Protein 1EJF (pdb70)

Solvent-accessible surface area: 12189 Å² total; per-residue (Å²): 154,97,52,2,62,3,56,11,25,4,60,119,47,71,0,34,0,36,2,54,5,115,80,8,81,108,36,84,23,68,32,70,86,12,62,1,28,0,31,6,30,6,20,118,112,71,88,115,24,62,2,85,8,85,0,12,18,6,3,51,38,151,61,16,131,74,102,96,74,89,181,16,0,44,0,16,0,86,4,17,60,78,30,12,64,9,95,34,3,12,6,72,178,51,203,57,147,32,32,67,46,3,159,137,61,86,122,120,48,133,144,92,47,1,62,3,63,12,25,5,61,121,52,73,0,36,0,34,2,54,5,115,79,8,78,104,38,84,23,66,28,73,82,16,68,1,29,0,32,7,28,7,25,122,127,74,96,132,24,57,3,86,10,82,0,12,18,10,4,38,28,151,62,15,144,78,106,96,50,86,179,9,0,39,0,28,0,86,3,12,52,78,31,9,70,9,93,37,2,18,10,57,183,66,175,63,150,32,32,67,46,6,164,135,54,85,122,114,51,133

Organism: Homo sapiens (NCBI:txid9606)

Radius of gyration: 20.86 Å; Cα contacts (8 Å, |Δi|>4): 510; chains: 2; bounding box: 35×37×74 Å

CATH classification: 2.60.40.790

B-factor: mean 31.22, std 12.39, range [9.83, 92.88]

Foldseek 3Di:
DEAAFWAWAADQFKIKIKGFAAQWAPWDWQDDQFKIWTWTFGDPVRRTHIDIAGFLATFDRVPKDWDDDNGIIMIITGGPDGRDDPPDGHNDPDDDVRYYHPPVPYDPND/DEAAFWAWAADQFKIKIKGWAAQWAPWDWADDQFKIWTWTAGDPVRRTHIDIAGFLATFDRVPKDWDDDNGIIMIITGGPDGRDDPPDGGNDDDDDPRYYHPPVPYDDND

Nearest PDB structures (foldseek):
  7krj-assembly1_C  TM=9.912E-01  e=8.986E-20  Homo sapiens
  7l7i-assembly1_E  TM=9.873E-01  e=5.691E-18  Homo sapiens
  2cg9-assembly1_Y  TM=9.353E-01  e=4.376E-08  Saccharomyces cerevisiae
  2kmw-assembly1_A  TM=8.328E-01  e=1.628E-06  Arabidopsis thaliana
  4rzk-assembly1_B  TM=7.984E-01  e=2.547E-04  Saccharolobus solfataricus P2

GO terms:
  GO:0006457 protein folding (P, IDA)
  GO:0005515 protein binding (F, IPI)
  GO:0007165 signal transduction (P, TAS)
  GO:0050220 prostaglandin-E synthase activity (F, EXP)
  GO:0005654 nucleoplasm (C, TAS)
  GO:0005829 cytosol (C, TAS)
  GO:0046457 prostanoid biosynthetic process (P, TAS)
  GO:1905323 telomerase holoenzyme complex assembly (P, IDA)
  GO:0032212 positive regulation of telomere maintenance via telomerase (P, IDA)
  GO:0007004 telomere mainte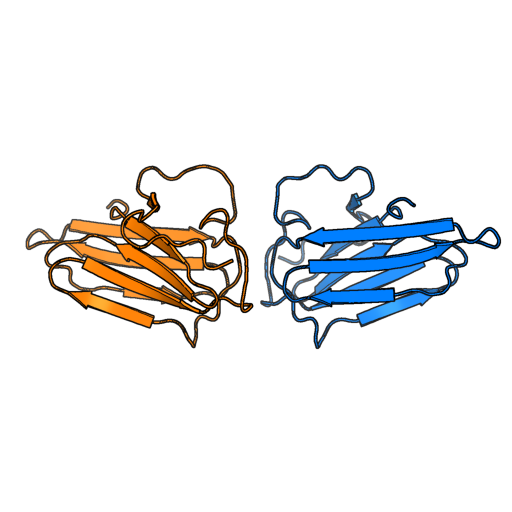nance via telomerase (P, IDA)
  GO:0051879 Hsp90 protein binding (F, IPI)
  GO:0070182 DNA polymerase binding (F, IPI)
  GO:0032991 protein-containing complex (C, IMP)
  GO:0050821 protein stabilization (P, IMP)
  GO:0051131 chaperone-mediated protein complex assembly (P, IMP)
  GO:0001516 prostaglandin biosynthetic process (P, IDA)
  GO:0003720 telomerase activity (F, IDA)
  GO:0005697 telomerase holoenzyme complex (C, IDA)
  GO:0101031 protein folding chaperone complex (C, IDA)
  GO:0050220 prostaglandin-E synthase activity (F, IDA)

Structure (mmCIF, N/CA/C/O backbone):
data_1EJF
#
_entry.id   1EJF
#
_cell.length_a   61.802
_cell.length_b   61.802
_cell.length_c   162.888
_cell.angle_alpha   90.00
_cell.angle_beta   90.00
_cell.angle_gamma   90.00
#
_symmetry.space_group_name_H-M   'P 43 21 2'
#
loop_
_entity.id
_entity.type
_entity.pdbx_description
1 polymer 'Prostaglandin E synthase 3'
2 non-polymer 'SULFATE ION'
3 water water
#
loop_
_atom_site.group_PDB
_atom_site.id
_atom_site.type_symbol
_atom_site.label_atom_id
_atom_site.label_alt_id
_atom_site.label_comp_id
_atom_site.label_asym_id
_atom_site.label_entity_id
_atom_site.label_seq_id
_atom_site.pdbx_PDB_ins_code
_atom_site.Cartn_x
_atom_site.Cartn_y
_atom_site.Cartn_z
_atom_site.occupancy
_atom_site.B_iso_or_equiv
_atom_site.auth_seq_id
_atom_site.auth_comp_id
_atom_site.auth_asym_id
_atom_site.auth_atom_id
_atom_site.pdbx_PDB_model_num
ATOM 1 N N . MET A 1 1 ? 1.306 31.826 11.088 1.00 30.49 1 MET A N 1
ATOM 2 C CA . MET A 1 1 ? 2.543 31.353 11.768 1.00 27.40 1 MET A CA 1
ATOM 3 C C . MET A 1 1 ? 2.218 30.420 12.926 1.00 24.92 1 MET A C 1
ATOM 4 O O . MET A 1 1 ? 1.068 30.326 13.358 1.00 20.72 1 MET A O 1
ATOM 9 N N . GLN A 1 2 ? 3.239 29.730 13.423 1.00 22.42 2 GLN A N 1
ATOM 10 C CA . GLN A 1 2 ? 3.064 28.798 14.524 1.00 20.39 2 GLN A CA 1
ATOM 11 C C . GLN A 1 2 ? 4.348 28.685 15.338 1.00 21.56 2 GLN A C 1
ATOM 12 O O . GLN A 1 2 ? 5.444 28.933 14.833 1.00 21.34 2 GLN A O 1
ATOM 18 N N . PRO A 1 3 ? 4.225 28.316 16.620 1.00 21.73 3 PRO A N 1
ATOM 19 C CA . PRO A 1 3 ? 5.392 28.153 17.491 1.00 21.08 3 PRO A CA 1
ATOM 20 C C . PRO A 1 3 ? 6.336 27.083 16.957 1.00 21.33 3 PRO A C 1
ATOM 21 O O . PRO A 1 3 ? 5.895 26.047 16.457 1.00 22.30 3 PRO A O 1
ATOM 25 N N . ALA A 1 4 ? 7.635 27.340 17.057 1.00 18.35 4 ALA A N 1
ATOM 26 C CA . ALA A 1 4 ? 8.621 26.307 16.784 1.00 21.24 4 ALA A CA 1
ATOM 27 C C . ALA A 1 4 ? 8.626 25.348 17.969 1.00 23.00 4 ALA A C 1
ATOM 28 O O . ALA A 1 4 ? 8.425 25.767 19.110 1.00 23.62 4 ALA A O 1
ATOM 30 N N . SER A 1 5 ? 8.843 24.065 17.704 1.00 21.44 5 SER A N 1
ATOM 31 C CA . SER A 1 5 ? 8.965 23.095 18.785 1.00 24.58 5 SER A CA 1
ATOM 32 C C . SER A 1 5 ? 10.215 23.434 19.586 1.00 22.36 5 SER A C 1
ATOM 33 O O . SER A 1 5 ? 11.201 23.926 19.032 1.00 24.00 5 SER A O 1
ATOM 36 N N . ALA A 1 6 ? 10.176 23.181 20.890 1.00 21.14 6 ALA 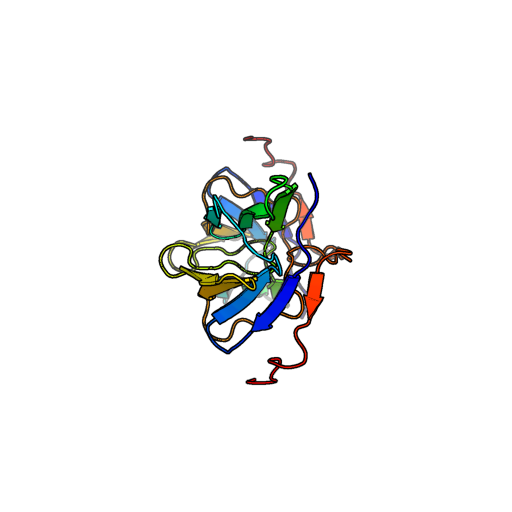A N 1
ATOM 37 C CA . ALA A 1 6 ? 11.290 23.554 21.751 1.00 21.82 6 ALA A CA 1
ATOM 38 C C . ALA A 1 6 ? 11.385 22.662 22.978 1.00 23.91 6 ALA A C 1
ATOM 39 O O . ALA A 1 6 ? 10.376 22.169 23.483 1.00 26.35 6 ALA A O 1
ATOM 41 N N . LYS A 1 7 ? 12.609 22.460 23.452 1.00 25.13 7 LYS A N 1
ATOM 42 C CA . LYS A 1 7 ? 12.840 21.732 24.691 1.00 27.33 7 LYS A CA 1
ATOM 43 C C . LYS A 1 7 ? 13.665 22.596 25.636 1.00 24.46 7 LYS A C 1
ATOM 44 O O . LYS A 1 7 ? 14.415 23.466 25.197 1.00 25.77 7 LYS A O 1
ATOM 50 N N . TRP A 1 8 ? 13.521 22.356 26.933 1.00 21.97 8 TRP A N 1
ATOM 51 C CA . TRP A 1 8 ? 14.183 23.182 27.931 1.00 21.28 8 TRP A CA 1
ATOM 52 C C . TRP A 1 8 ? 14.738 22.357 29.087 1.00 22.91 8 TRP A C 1
ATOM 53 O O . TRP A 1 8 ? 14.314 21.227 29.325 1.00 21.24 8 TRP A O 1
ATOM 64 N N . TYR A 1 9 ? 15.694 22.941 29.799 1.00 24.32 9 TYR A N 1
ATOM 65 C CA . TYR A 1 9 ? 16.242 22.355 31.015 1.00 26.91 9 TYR A CA 1
ATOM 66 C C . TYR A 1 9 ? 16.965 23.473 31.752 1.00 28.04 9 TYR A C 1
ATOM 67 O O . TYR A 1 9 ? 17.142 24.564 31.208 1.00 28.44 9 TYR A O 1
ATOM 76 N N . ASP A 1 10 ? 17.388 23.215 32.982 1.00 27.02 10 ASP A N 1
ATOM 77 C CA . ASP A 1 10 ? 18.032 24.262 33.757 1.00 28.57 10 ASP A CA 1
ATOM 78 C C . ASP A 1 10 ? 19.263 23.787 34.512 1.00 28.83 10 ASP A C 1
ATOM 79 O O . ASP A 1 10 ? 19.456 22.589 34.729 1.00 29.61 10 ASP A O 1
ATOM 84 N N . ARG A 1 11 ? 20.098 24.748 34.889 1.00 27.63 11 ARG A N 1
ATOM 85 C CA . ARG A 1 11 ? 21.209 24.519 35.800 1.00 26.66 11 ARG A CA 1
ATOM 86 C C . ARG A 1 11 ? 21.010 25.458 36.981 1.00 27.63 11 ARG A C 1
ATOM 87 O O . ARG A 1 11 ? 20.007 26.170 37.046 1.00 28.19 11 ARG A O 1
ATOM 95 N N . ARG A 1 12 ? 21.959 25.467 37.909 1.00 26.64 12 ARG A N 1
ATOM 96 C CA . ARG A 1 12 ? 21.821 26.271 39.117 1.00 29.69 12 ARG A CA 1
ATOM 97 C C . ARG A 1 12 ? 21.476 27.729 38.805 1.00 29.33 12 ARG A C 1
ATOM 98 O O . ARG A 1 12 ? 20.564 28.302 39.406 1.00 27.43 12 ARG A O 1
ATOM 106 N N . ASP A 1 13 ? 22.200 28.322 37.859 1.00 26.97 13 ASP A N 1
ATOM 107 C CA . ASP A 1 13 ? 22.083 29.753 37.597 1.00 28.40 13 ASP A CA 1
ATOM 108 C C . ASP A 1 13 ? 21.436 30.106 36.260 1.00 26.17 13 ASP A C 1
ATOM 109 O O . ASP A 1 13 ? 21.140 31.271 36.006 1.00 24.47 13 ASP A O 1
ATOM 114 N N . TYR A 1 14 ? 21.214 29.109 35.411 1.00 24.59 14 TYR A N 1
ATOM 115 C CA . TYR A 1 14 ? 20.704 29.370 34.070 1.00 23.81 14 TYR A CA 1
ATOM 116 C C . TYR A 1 14 ? 19.585 28.431 33.634 1.00 21.70 14 TYR A C 1
ATOM 117 O O . TYR A 1 14 ? 19.524 27.272 34.047 1.00 20.66 14 TYR A O 1
ATOM 126 N N . VAL A 1 15 ? 18.697 28.951 32.793 1.00 18.98 15 VAL A N 1
ATOM 127 C CA . VAL A 1 15 ? 17.660 28.146 32.161 1.00 18.30 15 VAL A CA 1
ATOM 128 C C . VAL A 1 15 ? 17.922 28.120 30.661 1.00 17.60 15 VAL A C 1
ATOM 129 O O . VAL A 1 15 ? 18.218 29.152 30.058 1.00 18.39 15 VAL A O 1
ATOM 133 N N . PHE A 1 16 ? 17.815 26.939 30.061 1.00 18.65 16 PHE A N 1
ATOM 134 C CA . PHE A 1 16 ? 18.115 26.779 28.643 1.00 17.54 16 PHE A CA 1
ATOM 135 C C . PHE A 1 16 ? 16.888 26.367 27.843 1.00 19.92 16 PHE A C 1
ATOM 136 O O . PHE A 1 16 ? 16.208 25.398 28.180 1.00 23.01 16 PHE A O 1
ATOM 144 N N . ILE A 1 17 ? 16.610 27.114 26.779 1.00 20.93 17 ILE A N 1
ATOM 145 C CA . ILE A 1 17 ? 15.515 26.792 25.873 1.00 20.30 17 ILE A CA 1
ATOM 146 C C . ILE A 1 17 ? 16.043 26.689 24.448 1.00 23.53 17 ILE A C 1
ATOM 147 O O . ILE A 1 17 ? 16.683 27.614 23.941 1.00 22.43 17 ILE A O 1
ATOM 152 N N . GLU A 1 18 ? 15.781 25.558 23.805 1.00 22.14 18 GLU A N 1
ATOM 153 C CA . GLU A 1 18 ? 16.236 25.348 22.439 1.00 24.34 18 GLU A CA 1
ATOM 154 C C . GLU A 1 18 ? 15.060 25.265 21.479 1.00 22.14 18 GLU A C 1
ATOM 155 O O . GLU A 1 18 ? 14.193 24.406 21.619 1.00 24.17 18 GLU A O 1
ATOM 161 N N . PHE A 1 19 ? 15.034 26.166 20.505 1.00 22.97 19 PHE A N 1
ATOM 162 C CA . PHE A 1 19 ? 14.008 26.140 19.476 1.00 22.05 19 PHE A CA 1
ATOM 163 C C . PHE A 1 19 ? 14.544 25.405 18.254 1.00 25.81 19 PHE A C 1
ATOM 164 O O . PHE A 1 19 ? 15.562 25.795 17.682 1.00 27.85 19 PHE A O 1
ATOM 172 N N . CYS A 1 20 ? 13.859 24.333 17.866 1.00 28.59 20 CYS A N 1
ATOM 173 C CA . CYS A 1 20 ? 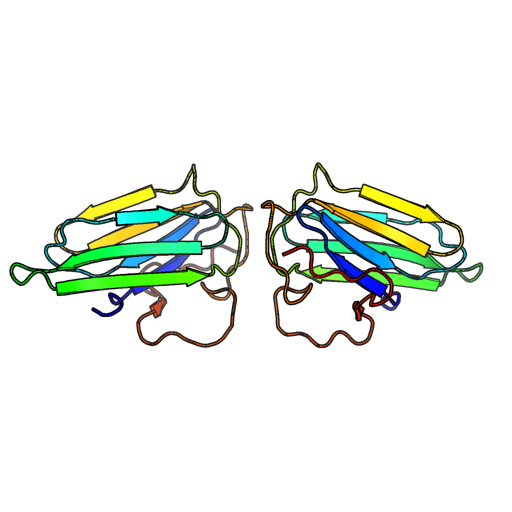14.313 23.483 16.772 1.00 32.27 20 CYS A CA 1
ATOM 174 C C . CYS A 1 20 ? 13.802 23.977 15.423 1.00 31.17 20 CYS A C 1
ATOM 175 O O . CYS A 1 20 ? 12.712 23.608 14.982 1.00 30.38 20 CYS A O 1
ATOM 178 N N . VAL A 1 21 ? 14.597 24.821 14.775 1.00 32.07 21 VAL A N 1
ATOM 179 C CA . VAL A 1 21 ? 14.269 25.330 13.451 1.00 34.53 21 VAL A CA 1
ATOM 180 C C . VAL A 1 21 ? 15.474 25.175 12.532 1.00 38.29 21 VAL A C 1
ATOM 181 O O . VAL A 1 21 ? 16.538 25.737 12.790 1.00 38.54 21 VAL A O 1
ATOM 185 N N . GLU A 1 22 ? 15.304 24.407 11.462 1.00 41.74 22 GLU A N 1
ATOM 186 C CA . GLU A 1 22 ? 16.390 24.172 10.518 1.00 45.02 22 GLU A CA 1
ATOM 187 C C . GLU A 1 22 ? 16.499 25.305 9.502 1.00 44.21 22 GLU A C 1
ATOM 188 O O . GLU A 1 22 ? 15.490 25.798 8.995 1.00 43.94 22 GLU A O 1
ATOM 194 N N . ASP A 1 23 ? 17.730 25.716 9.214 1.00 43.18 23 ASP A N 1
ATOM 195 C CA . ASP A 1 23 ? 17.981 26.789 8.257 1.00 43.39 23 ASP A CA 1
ATOM 196 C C . ASP A 1 23 ? 17.177 28.036 8.612 1.00 41.67 23 ASP A C 1
ATOM 197 O O . ASP A 1 23 ? 16.456 28.579 7.775 1.00 41.06 23 ASP A O 1
ATOM 202 N N . SER A 1 24 ? 17.306 28.487 9.855 1.00 38.99 24 SER A N 1
ATOM 203 C CA . SER A 1 24 ? 16.566 29.655 10.317 1.00 38.20 24 SER A CA 1
ATOM 204 C C . SER A 1 24 ? 17.196 30.941 9.798 1.00 38.12 24 SER A C 1
ATOM 205 O O . SER A 1 24 ? 18.397 30.992 9.530 1.00 37.89 24 SER A O 1
ATOM 208 N N . LYS A 1 25 ? 16.376 31.976 9.651 1.00 38.88 25 LYS A N 1
ATOM 209 C CA . LYS A 1 25 ? 16.863 33.296 9.273 1.00 40.63 25 LYS A CA 1
ATOM 210 C C . LYS A 1 25 ? 15.996 34.362 9.931 1.00 40.38 25 LYS A C 1
ATOM 211 O O . LYS A 1 25 ? 14.858 34.093 10.313 1.00 40.83 25 LYS A O 1
ATOM 217 N N . ASP A 1 26 ? 16.538 35.568 10.065 1.00 40.65 26 ASP A N 1
ATOM 218 C CA . ASP A 1 26 ? 15.827 36.656 10.728 1.00 40.61 26 ASP A CA 1
ATOM 219 C C . ASP A 1 26 ? 15.520 36.298 12.177 1.00 37.61 26 ASP A C 1
ATOM 220 O O . ASP A 1 26 ? 14.520 36.743 12.743 1.00 34.96 26 ASP A O 1
ATOM 225 N N . VAL A 1 27 ? 16.382 35.484 12.773 1.00 34.93 27 VAL A N 1
ATOM 226 C CA . VAL A 1 27 ? 16.215 35.107 14.166 1.00 33.45 27 VAL A CA 1
ATOM 227 C C . VAL A 1 27 ? 16.091 36.362 15.019 1.00 33.50 27 VAL A C 1
ATOM 228 O O . VAL A 1 27 ? 16.875 37.301 14.879 1.00 32.49 27 VAL A O 1
ATOM 232 N N . ASN A 1 28 ? 15.096 36.376 15.897 1.00 31.71 28 ASN A N 1
ATOM 233 C CA . ASN A 1 28 ? 14.874 37.514 16.777 1.00 31.08 28 ASN A CA 1
ATOM 234 C C . ASN A 1 28 ? 14.477 37.027 18.165 1.00 31.00 28 ASN A C 1
ATOM 235 O O . ASN A 1 28 ? 13.375 36.510 18.360 1.00 29.75 28 ASN A O 1
ATOM 240 N N . VAL A 1 29 ? 15.384 37.186 19.123 1.00 27.01 29 VAL A N 1
ATOM 241 C CA . VAL A 1 29 ? 15.110 36.798 20.500 1.00 28.17 29 VAL A CA 1
ATOM 242 C C . VAL A 1 29 ? 15.035 38.028 21.391 1.00 27.14 29 VAL A C 1
ATOM 243 O O . VAL A 1 29 ? 15.980 38.813 21.465 1.00 28.03 29 VAL A O 1
ATOM 247 N N . ASN A 1 30 ? 13.905 38.193 22.066 1.00 26.17 30 ASN A N 1
ATOM 248 C CA . ASN A 1 30 ? 13.730 39.323 22.962 1.00 24.77 30 ASN A CA 1
ATOM 249 C C . ASN A 1 30 ? 13.570 38.851 24.399 1.00 23.78 30 ASN A C 1
ATOM 250 O O . ASN A 1 30 ? 12.562 38.238 24.753 1.00 22.02 30 ASN A O 1
ATOM 255 N N . PHE A 1 31 ? 14.573 39.142 25.221 1.00 23.15 31 PHE A N 1
ATOM 256 C CA . PHE A 1 31 ? 14.550 38.764 26.630 1.00 21.85 31 PHE A CA 1
ATOM 257 C C . PHE A 1 31 ? 13.934 39.864 27.481 1.00 22.00 31 PHE A C 1
ATOM 258 O O . PHE A 1 31 ? 14.385 41.009 27.454 1.00 22.83 31 PHE A O 1
ATOM 266 N N . GLU A 1 32 ? 12.913 39.509 28.249 1.00 23.89 32 GLU A N 1
ATOM 267 C CA . GLU A 1 32 ? 12.356 40.422 29.235 1.00 23.89 32 GLU A CA 1
ATOM 268 C C . GLU A 1 32 ? 12.378 39.763 30.605 1.00 24.76 32 GLU A C 1
ATOM 269 O O . GLU A 1 32 ? 12.446 38.540 30.713 1.00 24.44 32 GLU A O 1
ATOM 275 N N . LYS A 1 33 ? 12.322 40.580 31.649 1.00 23.73 33 LYS A N 1
ATOM 276 C CA . LYS A 1 33 ? 12.437 40.089 33.013 1.00 24.97 33 LYS A CA 1
ATOM 277 C C . LYS A 1 33 ? 11.607 38.833 33.264 1.00 26.00 33 LYS A C 1
ATOM 278 O O . LYS A 1 33 ? 12.074 37.891 33.905 1.00 26.75 33 LYS A O 1
ATOM 284 N N . SER A 1 34 ? 10.379 38.813 32.759 1.00 25.12 34 SER A N 1
ATOM 285 C CA . SER A 1 34 ? 9.481 37.697 33.035 1.00 28.31 34 SER A CA 1
ATOM 286 C C . SER A 1 34 ? 8.885 37.080 31.772 1.00 26.92 34 SER A C 1
ATOM 287 O O . SER A 1 34 ? 7.929 36.307 31.842 1.00 29.62 34 SER A O 1
ATOM 290 N N . LYS A 1 35 ? 9.453 37.414 30.620 1.00 25.52 35 LYS A N 1
ATOM 291 C CA . LYS A 1 35 ? 8.918 36.932 29.353 1.00 25.73 35 LYS A CA 1
ATOM 292 C C . LYS A 1 35 ? 10.015 36.700 28.322 1.00 24.58 35 LYS A C 1
ATOM 293 O O . LYS A 1 35 ? 11.051 37.364 28.335 1.00 21.89 35 LYS A O 1
ATOM 299 N N . LEU A 1 36 ? 9.775 35.749 27.429 1.00 24.68 36 LEU A N 1
ATOM 300 C CA . LEU A 1 36 ? 10.699 35.466 26.341 1.00 22.80 36 LEU A CA 1
ATOM 301 C C . LEU A 1 36 ? 9.943 35.437 25.018 1.00 22.49 36 LEU A C 1
ATOM 302 O O . LEU A 1 36 ? 8.898 34.795 24.905 1.00 22.05 36 LEU A O 1
ATOM 307 N N . THR A 1 37 ? 10.473 36.134 24.019 1.00 21.31 37 THR A N 1
ATOM 308 C CA . THR A 1 37 ? 9.864 36.138 22.694 1.00 21.67 37 THR A CA 1
ATOM 309 C C . THR A 1 37 ? 10.866 35.736 21.623 1.00 22.23 37 THR A C 1
ATOM 310 O O . THR A 1 37 ? 11.923 36.353 21.481 1.00 21.43 37 THR A O 1
ATOM 314 N N . PHE A 1 38 ? 10.522 34.698 20.870 1.00 22.64 38 PHE A N 1
ATOM 315 C CA . PHE A 1 38 ? 11.382 34.204 19.805 1.00 22.32 38 PHE A CA 1
ATOM 316 C C . PHE A 1 38 ? 10.619 34.186 18.484 1.00 22.93 38 PHE A C 1
ATOM 317 O O . PHE A 1 38 ? 9.484 33.714 18.417 1.00 25.91 38 PHE A O 1
ATOM 325 N N . SER A 1 39 ? 11.245 34.710 17.438 1.00 23.49 39 SER A N 1
ATOM 326 C CA . SER A 1 39 ? 10.657 34.678 16.105 1.00 25.38 39 SER A CA 1
ATOM 327 C C . SER A 1 39 ? 11.737 34.503 15.049 1.00 25.25 39 SER A C 1
ATOM 328 O O . SER A 1 39 ? 12.897 34.856 15.265 1.00 24.85 39 SER A O 1
ATOM 331 N N . CYS A 1 40 ? 11.350 33.952 13.905 1.00 26.53 40 CYS A N 1
ATOM 332 C CA . CYS A 1 40 ? 12.288 33.717 12.820 1.00 27.83 40 CYS A CA 1
ATOM 333 C C . CYS A 1 40 ? 11.560 33.142 11.615 1.00 28.57 40 CYS A C 1
ATOM 334 O O . CYS A 1 40 ? 10.368 32.841 11.684 1.00 27.37 40 CYS A O 1
ATOM 337 N N . LEU A 1 41 ? 12.282 33.002 10.509 1.00 30.20 41 LEU A N 1
ATOM 338 C CA . LEU A 1 41 ? 11.752 32.330 9.332 1.00 32.80 41 LEU A CA 1
ATOM 339 C C . LEU A 1 41 ? 12.492 31.011 9.168 1.00 33.66 41 LEU A C 1
ATOM 340 O O . LEU A 1 41 ? 13.687 30.927 9.445 1.00 34.20 41 LEU A O 1
ATOM 345 N N . GLY A 1 42 ? 11.779 29.981 8.729 1.00 37.14 42 GLY A N 1
ATOM 346 C CA . GLY A 1 42 ? 12.392 28.675 8.581 1.00 41.76 42 GLY A CA 1
ATOM 347 C C . GLY A 1 42 ? 12.384 28.183 7.148 1.00 44.87 42 GLY A C 1
ATOM 348 O O . GLY A 1 42 ? 11.366 28.263 6.463 1.00 45.64 42 GLY A O 1
ATOM 349 N N . GLY A 1 43 ? 13.525 27.675 6.693 1.00 47.91 43 GLY A N 1
ATOM 350 C CA . GLY A 1 43 ? 13.606 27.122 5.354 1.00 50.42 43 GLY A CA 1
ATOM 351 C C . GLY A 1 43 ? 13.549 28.176 4.267 1.00 52.90 43 GLY A C 1
ATOM 352 O O . GLY A 1 43 ? 13.487 29.372 4.549 1.00 52.03 43 GLY A O 1
ATOM 353 N N . SER A 1 44 ? 13.566 27.727 3.016 1.00 56.83 44 SER A N 1
ATOM 354 C CA . SER A 1 44 ? 13.543 28.633 1.874 1.00 59.20 44 SER A CA 1
ATOM 355 C C . SER A 1 44 ? 12.161 29.243 1.682 1.00 59.24 44 SER A C 1
ATOM 356 O O . SER A 1 44 ? 12.029 30.342 1.142 1.00 60.08 44 SER A O 1
ATOM 359 N N . ASP A 1 45 ? 11.134 28.526 2.126 1.00 57.84 45 ASP A N 1
ATOM 360 C CA . ASP A 1 45 ? 9.756 28.978 1.972 1.00 55.56 45 ASP A CA 1
ATOM 361 C C . ASP A 1 45 ? 9.409 30.079 2.972 1.00 52.59 45 ASP A C 1
ATOM 362 O O . ASP A 1 45 ? 8.304 30.624 2.949 1.00 49.81 45 ASP A O 1
ATOM 367 N N . ASN A 1 46 ? 10.355 30.400 3.850 1.00 48.41 46 ASN A N 1
ATOM 368 C CA . ASN A 1 46 ? 10.152 31.449 4.843 1.00 45.42 46 ASN A CA 1
ATOM 369 C C . ASN A 1 46 ? 8.983 31.134 5.772 1.00 41.27 46 ASN A C 1
ATOM 370 O O . ASN A 1 46 ? 8.072 31.946 5.936 1.00 37.04 46 ASN A O 1
ATOM 375 N N . PHE A 1 47 ? 9.018 29.950 6.376 1.00 37.49 47 PHE A N 1
ATOM 376 C CA . PHE A 1 47 ? 7.995 29.539 7.331 1.00 35.58 47 PHE A CA 1
ATOM 377 C C . PHE A 1 47 ? 8.121 30.374 8.601 1.00 34.03 47 PHE A C 1
ATOM 378 O O . PHE A 1 47 ? 9.177 30.399 9.233 1.00 36.51 47 PHE A O 1
ATOM 386 N N . LYS A 1 48 ? 7.044 31.058 8.970 1.00 30.94 48 LYS A N 1
ATOM 387 C CA . LYS A 1 48 ? 7.074 31.960 10.116 1.00 31.86 48 LYS A CA 1
ATOM 388 C C . LYS A 1 48 ? 6.896 31.247 11.454 1.00 28.70 48 LYS A C 1
ATOM 389 O O . LYS A 1 48 ? 5.917 30.529 11.667 1.00 26.10 48 LYS A O 1
ATOM 395 N N . HIS A 1 49 ? 7.850 31.458 12.355 1.00 26.63 49 HIS A N 1
ATOM 396 C CA . HIS A 1 49 ? 7.761 30.914 13.703 1.00 27.14 49 HIS A CA 1
ATOM 397 C C . HIS A 1 49 ? 7.676 32.028 14.740 1.00 26.47 49 HIS A C 1
ATOM 398 O O . HIS A 1 49 ? 8.357 33.049 14.632 1.00 25.15 49 HIS A O 1
ATOM 405 N N . LEU A 1 50 ? 6.830 31.826 15.743 1.00 24.52 50 LEU A N 1
ATOM 406 C CA . LEU A 1 50 ? 6.711 32.776 16.838 1.00 23.74 50 LEU A CA 1
ATOM 407 C C . LEU A 1 50 ? 6.425 32.041 18.138 1.00 23.45 50 LEU A C 1
ATOM 408 O O . LEU A 1 50 ? 5.439 31.307 18.244 1.00 26.57 50 LEU A O 1
ATOM 413 N N . ASN A 1 51 ? 7.298 32.242 19.119 1.00 20.50 51 ASN A N 1
ATOM 414 C CA . ASN A 1 51 ? 7.139 31.630 20.429 1.00 17.29 51 ASN A CA 1
ATOM 415 C C . ASN A 1 51 ? 7.155 32.712 21.500 1.00 19.03 51 ASN A C 1
ATOM 416 O O . ASN A 1 51 ? 8.087 33.517 21.572 1.00 15.79 51 ASN A O 1
ATOM 421 N N . GLU A 1 52 ? 6.120 32.727 22.330 1.00 19.09 52 GLU A N 1
ATOM 422 C CA . GLU A 1 52 ? 6.037 33.673 23.432 1.00 23.89 52 GLU A CA 1
ATOM 423 C C . GLU A 1 52 ? 5.633 32.934 24.694 1.00 22.78 52 GLU A C 1
ATOM 424 O O . GLU A 1 52 ? 4.665 32.176 24.696 1.00 24.13 52 GLU A O 1
ATOM 430 N N . ILE A 1 53 ? 6.376 33.151 25.771 1.00 23.13 53 ILE A N 1
ATOM 431 C CA . ILE A 1 53 ? 6.051 32.503 27.031 1.00 24.78 53 ILE A CA 1
ATOM 432 C C . ILE A 1 53 ? 6.325 33.401 28.223 1.00 21.44 53 ILE A C 1
ATOM 433 O O . ILE A 1 53 ? 7.369 34.051 28.301 1.00 21.35 53 ILE A O 1
ATOM 438 N N . ASP A 1 54 ? 5.372 33.438 29.147 1.00 18.61 54 ASP A N 1
ATOM 439 C CA . ASP A 1 54 ? 5.591 34.086 30.426 1.00 20.69 54 ASP A CA 1
ATOM 440 C C . ASP A 1 54 ? 6.370 33.104 31.291 1.00 17.45 54 ASP A C 1
ATOM 441 O O . ASP A 1 54 ? 5.936 31.973 31.499 1.00 18.08 54 ASP A O 1
ATOM 446 N N . LEU A 1 55 ? 7.527 33.534 31.777 1.00 14.99 55 LEU A N 1
ATOM 447 C CA . LEU A 1 55 ? 8.427 32.647 32.501 1.00 17.12 55 LEU A CA 1
ATOM 448 C C . LEU A 1 55 ? 7.946 32.376 33.923 1.00 17.56 55 LEU A C 1
ATOM 449 O O . LEU A 1 55 ? 7.364 33.248 34.571 1.00 16.23 55 LEU A O 1
ATOM 454 N N . PHE A 1 56 ? 8.190 31.160 34.403 1.00 18.70 56 PHE A N 1
ATOM 455 C CA . PHE A 1 56 ? 7.832 30.795 35.768 1.00 18.08 56 PHE A CA 1
ATOM 456 C C . PHE A 1 56 ? 8.486 31.744 36.767 1.00 20.72 56 PHE A C 1
ATOM 457 O O . PHE A 1 56 ? 7.835 32.250 37.681 1.00 17.73 56 PHE A O 1
ATOM 465 N N . HIS A 1 57 ? 9.782 31.978 36.584 1.00 22.39 57 HIS A N 1
ATOM 466 C CA . HIS A 1 57 ? 10.533 32.880 37.447 1.00 22.33 57 HIS A CA 1
ATOM 467 C C . HIS A 1 57 ? 11.124 34.015 36.619 1.00 23.77 57 HIS A C 1
ATOM 468 O O . HIS A 1 57 ? 11.256 33.903 35.399 1.00 24.67 57 HIS A O 1
ATOM 475 N N . CYS A 1 58 ? 11.480 35.107 37.283 1.00 22.48 58 CYS A N 1
ATOM 476 C CA . CYS A 1 58 ? 12.110 36.228 36.602 1.00 22.93 58 CYS A CA 1
ATOM 477 C C . CYS A 1 58 ? 13.544 35.885 36.218 1.00 21.88 58 CYS A C 1
ATOM 478 O O . CYS A 1 58 ? 14.226 35.133 36.918 1.00 18.77 58 CYS A O 1
ATOM 481 N N . ILE A 1 59 ? 13.994 36.445 35.100 1.00 19.08 59 ILE A N 1
ATOM 482 C CA . ILE A 1 59 ? 15.364 36.264 34.643 1.00 19.87 59 ILE A CA 1
ATOM 483 C C . ILE A 1 59 ? 16.041 37.623 34.505 1.00 23.22 59 ILE A C 1
ATOM 484 O O . ILE A 1 59 ? 15.397 38.665 34.644 1.00 24.04 59 ILE A O 1
ATOM 489 N N . ASP A 1 60 ? 17.342 37.603 34.234 1.00 22.22 60 ASP A N 1
ATOM 490 C CA . ASP A 1 60 ? 18.090 38.824 33.968 1.00 20.24 60 ASP A CA 1
ATOM 491 C C . ASP A 1 60 ? 18.331 38.949 32.466 1.00 20.90 60 ASP A C 1
ATOM 492 O O . ASP A 1 60 ? 19.267 38.360 31.923 1.00 19.52 60 ASP A O 1
ATOM 497 N N . PRO A 1 61 ? 17.479 39.719 31.775 1.00 21.44 61 PRO A N 1
ATOM 498 C CA . PRO A 1 61 ? 17.586 39.904 30.323 1.00 24.65 61 PRO A CA 1
ATOM 499 C C . PRO A 1 61 ? 18.978 40.376 29.914 1.00 27.17 61 PRO A C 1
ATOM 500 O O . PRO A 1 61 ? 19.563 39.876 28.952 1.00 26.57 61 PRO A O 1
ATOM 504 N N . ASN A 1 62 ? 19.502 41.335 30.667 1.00 32.54 62 ASN A N 1
ATOM 505 C CA . ASN A 1 62 ? 20.770 41.976 30.343 1.00 36.68 62 ASN A CA 1
ATOM 506 C C . ASN A 1 62 ? 21.919 40.979 30.302 1.00 35.38 62 ASN A C 1
ATOM 507 O O . ASN A 1 62 ? 22.986 41.269 29.763 1.00 36.41 62 ASN A O 1
ATOM 512 N N . ASP A 1 63 ? 21.697 39.804 30.875 1.00 34.44 63 ASP A N 1
ATOM 513 C CA . ASP A 1 63 ? 22.747 38.801 30.970 1.00 30.15 63 ASP A CA 1
ATOM 514 C C . ASP A 1 63 ? 22.329 37.492 30.311 1.00 29.14 63 ASP A C 1
ATOM 515 O O . ASP A 1 63 ? 22.900 36.436 30.585 1.00 26.24 63 ASP A O 1
ATOM 520 N N . SER A 1 64 ? 21.326 37.565 29.443 1.00 25.38 64 SER A N 1
ATOM 521 C CA . SER A 1 64 ? 20.880 36.395 28.699 1.00 26.01 64 SER A CA 1
ATOM 522 C C . SER A 1 64 ? 21.279 36.529 27.234 1.00 29.15 64 SER A C 1
ATOM 523 O O . SER A 1 64 ? 21.390 37.639 26.713 1.00 31.95 64 SER A O 1
ATOM 526 N N . LYS A 1 65 ? 21.498 35.399 26.572 1.00 29.86 65 LYS A N 1
ATOM 527 C CA . LYS A 1 65 ? 21.922 35.410 25.178 1.00 32.22 65 LYS A CA 1
ATOM 528 C C . LYS A 1 65 ? 21.414 34.185 24.430 1.00 32.23 65 LYS A C 1
ATOM 529 O O . LYS A 1 65 ? 20.820 33.282 25.022 1.00 30.75 65 LYS A O 1
ATOM 535 N N . HIS A 1 66 ? 21.654 34.161 23.124 1.00 34.22 66 HIS A N 1
ATOM 536 C CA . HIS A 1 66 ? 21.257 33.033 22.292 1.00 35.65 66 HIS A CA 1
ATOM 537 C C . HIS A 1 66 ? 22.296 32.768 21.210 1.00 36.59 66 HIS A C 1
ATOM 538 O O . HIS A 1 66 ? 22.995 33.679 20.771 1.00 37.45 66 HIS A O 1
ATOM 545 N N . LYS A 1 67 ? 22.388 31.512 20.785 1.00 38.79 67 LYS A N 1
ATOM 546 C CA . LYS A 1 67 ? 23.329 31.105 19.748 1.00 40.77 67 LYS A CA 1
ATOM 547 C C . LYS A 1 67 ? 22.584 30.310 18.682 1.00 40.11 67 LYS A C 1
ATOM 548 O O . LYS A 1 67 ? 21.812 29.406 18.998 1.00 38.52 67 LYS A O 1
ATOM 554 N N . ARG A 1 68 ? 22.816 30.650 17.418 1.00 41.02 68 ARG A N 1
ATOM 555 C CA . ARG A 1 68 ? 22.093 30.023 16.320 1.00 40.93 68 ARG A CA 1
ATOM 556 C C . ARG A 1 68 ? 22.984 29.124 15.469 1.00 41.35 68 ARG A C 1
ATOM 557 O O . ARG A 1 68 ? 24.179 29.378 15.315 1.00 41.42 68 ARG A O 1
ATOM 565 N N . THR A 1 69 ? 22.389 28.069 14.924 1.00 41.35 69 THR A N 1
ATOM 566 C CA . THR A 1 69 ? 23.051 27.225 13.937 1.00 41.80 69 THR A CA 1
ATOM 567 C C . THR A 1 69 ? 22.025 26.842 12.881 1.00 44.94 69 THR A C 1
ATOM 568 O O . THR A 1 69 ? 20.852 27.201 12.989 1.00 43.88 69 THR A O 1
ATOM 572 N N . ASP A 1 70 ? 22.466 26.114 11.861 1.00 47.77 70 ASP A N 1
ATOM 573 C CA . ASP A 1 70 ? 21.565 25.658 10.811 1.00 48.44 70 ASP A CA 1
ATOM 574 C C . ASP A 1 70 ? 20.558 24.668 11.384 1.00 47.12 70 ASP A C 1
ATOM 575 O O . ASP A 1 70 ? 19.541 24.369 10.758 1.00 45.03 70 ASP A O 1
ATOM 580 N N . ARG A 1 71 ? 20.850 24.173 12.583 1.00 46.20 71 ARG A N 1
ATOM 581 C CA . ARG A 1 71 ? 20.046 23.131 13.212 1.00 47.94 71 ARG A CA 1
ATOM 582 C C . ARG A 1 71 ? 18.979 23.685 14.155 1.00 45.21 71 ARG A C 1
ATOM 583 O O . ARG A 1 71 ? 17.847 23.199 14.171 1.00 44.02 71 ARG A O 1
ATOM 591 N N . SER A 1 72 ? 19.339 24.696 14.943 1.00 41.16 72 SER A N 1
ATOM 592 C CA . SER A 1 72 ? 18.416 25.260 15.925 1.00 38.10 72 SER A CA 1
ATOM 593 C C . SER A 1 72 ? 18.954 26.529 16.588 1.00 36.06 72 SER A C 1
ATOM 594 O O . SER A 1 72 ? 20.052 26.990 16.273 1.00 35.78 72 SER A O 1
ATOM 597 N N . ILE A 1 73 ? 18.168 27.087 17.506 1.00 31.81 73 ILE A N 1
ATOM 598 C CA . ILE A 1 73 ? 18.556 28.290 18.240 1.00 27.63 73 ILE A CA 1
ATOM 599 C C . ILE A 1 73 ? 18.490 28.029 19.741 1.00 26.46 73 ILE A C 1
ATOM 600 O O . ILE A 1 73 ? 17.415 27.777 20.288 1.00 27.31 73 ILE A O 1
ATOM 605 N N . LEU A 1 74 ? 19.643 28.089 20.400 1.00 24.74 74 LEU A N 1
ATOM 606 C CA . LEU A 1 74 ? 19.724 27.822 21.832 1.00 23.60 74 LEU A CA 1
ATOM 607 C C . LEU A 1 74 ? 19.744 29.116 22.636 1.00 23.65 74 LEU A C 1
ATOM 608 O O . LEU A 1 74 ? 20.580 29.990 22.404 1.00 25.78 74 LEU A O 1
ATOM 613 N N . CYS A 1 75 ? 18.821 29.231 23.583 1.00 21.65 75 CYS A N 1
ATOM 614 C CA . CYS A 1 75 ? 18.743 30.413 24.431 1.00 20.32 75 CYS A CA 1
ATOM 615 C C . CYS A 1 75 ? 19.253 30.123 25.834 1.00 21.55 75 CYS A C 1
ATOM 616 O O . CYS A 1 75 ? 18.909 29.105 26.437 1.00 18.72 75 CYS A O 1
ATOM 619 N N . CYS A 1 76 ? 20.076 31.028 26.349 1.00 20.96 76 CYS A N 1
ATOM 620 C CA . CYS A 1 76 ? 20.594 30.907 27.702 1.00 23.81 76 CYS A CA 1
ATOM 621 C C . CYS A 1 76 ? 20.039 32.043 28.558 1.00 23.17 76 CYS A C 1
ATOM 622 O O . CYS A 1 76 ? 20.416 33.202 28.388 1.00 23.91 76 CYS A O 1
ATOM 625 N N . LEU A 1 77 ? 19.134 31.708 29.472 1.00 22.91 77 LEU A N 1
ATOM 626 C CA . LEU A 1 77 ? 18.526 32.712 30.337 1.00 20.71 77 LEU A CA 1
ATOM 627 C C . LEU A 1 77 ? 19.178 32.702 31.710 1.00 21.23 77 LEU A C 1
ATOM 628 O O . LEU A 1 77 ? 19.201 31.674 32.386 1.00 21.11 77 LEU A O 1
ATOM 633 N N . ARG A 1 78 ? 19.710 33.850 32.114 1.00 18.96 78 ARG A N 1
ATOM 634 C CA . ARG A 1 78 ? 20.267 34.007 33.450 1.00 18.12 78 ARG A CA 1
ATOM 635 C C . ARG A 1 78 ? 19.134 34.117 34.467 1.00 19.06 78 ARG A C 1
ATOM 636 O O . ARG A 1 78 ? 18.333 35.051 34.413 1.00 19.11 78 ARG A O 1
ATOM 644 N N . LYS A 1 79 ? 19.066 33.160 35.388 1.00 17.37 79 LYS A N 1
ATOM 645 C CA . LYS A 1 79 ? 18.044 33.174 36.430 1.00 18.20 79 LYS A CA 1
ATOM 646 C C . LYS A 1 79 ? 18.154 34.448 37.260 1.00 21.89 79 LYS A C 1
ATOM 647 O O . LYS A 1 79 ? 19.254 34.870 37.620 1.00 20.94 79 LYS A O 1
ATOM 653 N N . GLY A 1 80 ? 17.011 35.058 37.557 1.00 24.38 80 GLY A N 1
ATOM 654 C CA . GLY A 1 80 ? 17.007 36.267 38.361 1.00 22.37 80 GLY A CA 1
ATOM 655 C C . GLY A 1 80 ? 17.546 36.030 39.759 1.00 23.47 80 GLY A C 1
ATOM 656 O O . GLY A 1 80 ? 17.925 36.969 40.458 1.00 24.70 80 GLY A O 1
ATOM 657 N N . GLU A 1 81 ? 17.579 34.768 40.170 1.00 24.80 81 GLU A N 1
ATOM 658 C CA . GLU A 1 81 ? 18.101 34.404 41.480 1.00 26.65 81 GLU A CA 1
ATOM 659 C C . GLU A 1 81 ? 18.794 33.048 41.411 1.00 27.88 81 GLU A C 1
ATOM 660 O O . GLU A 1 81 ? 18.186 32.046 41.036 1.00 29.33 81 GLU A O 1
ATOM 666 N N . SER A 1 82 ? 20.072 33.021 41.770 1.00 26.26 82 SER A N 1
ATOM 667 C CA . SER A 1 82 ? 20.840 31.781 41.757 1.00 28.12 82 SER A CA 1
ATOM 668 C C . SER A 1 82 ? 20.116 30.688 42.539 1.00 25.96 82 SER A C 1
ATOM 669 O O . SER A 1 82 ? 19.542 30.949 43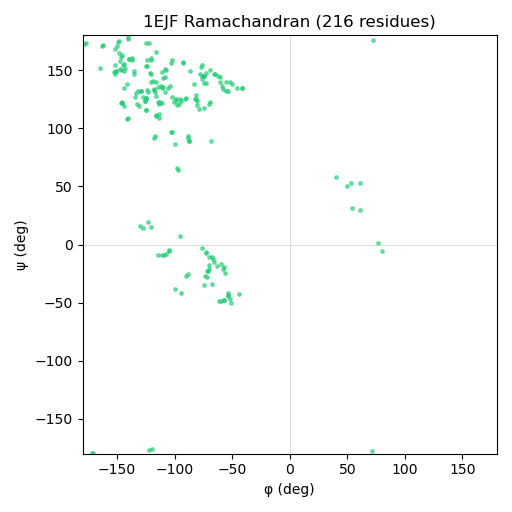.597 1.00 22.56 82 SER A O 1
ATOM 672 N N . GLY A 1 83 ? 20.143 29.468 42.011 1.00 25.66 83 GLY A N 1
ATOM 673 C CA . GLY A 1 83 ? 19.548 28.347 42.718 1.00 27.57 83 GLY A CA 1
ATOM 674 C C . GLY A 1 83 ? 18.041 28.274 42.572 1.00 28.83 83 GLY A C 1
ATOM 675 O O . GLY A 1 83 ? 17.412 27.329 43.041 1.00 32.09 83 GLY A O 1
ATOM 676 N N . GLN A 1 84 ? 17.460 29.277 41.925 1.00 29.99 84 GLN A N 1
ATOM 677 C CA . GLN A 1 84 ? 16.027 29.288 41.651 1.00 31.82 84 GLN A CA 1
ATOM 678 C C . GLN A 1 84 ? 15.559 27.899 41.222 1.00 31.71 84 GLN A C 1
ATOM 679 O O . GLN A 1 84 ? 16.197 27.242 40.396 1.00 27.99 84 GLN A O 1
ATOM 685 N N . SER A 1 85 ? 14.441 27.458 41.787 1.00 31.16 85 SER A N 1
ATOM 686 C CA . SER A 1 85 ? 13.863 26.170 41.428 1.00 31.92 85 SER A CA 1
ATOM 687 C C . SER A 1 85 ? 12.787 26.352 40.362 1.00 29.64 85 SER A C 1
ATOM 688 O O . SER A 1 85 ? 11.845 27.123 40.546 1.00 28.85 85 SER A O 1
ATOM 691 N N . TRP A 1 86 ? 12.934 25.644 39.246 1.00 27.94 86 TRP A N 1
ATOM 692 C CA . TRP A 1 86 ? 11.982 25.747 38.142 1.00 24.42 86 TRP A CA 1
ATOM 693 C C . TRP A 1 86 ? 11.290 24.412 37.871 1.00 24.19 86 TRP A C 1
ATOM 694 O O . TRP A 1 86 ? 11.782 23.589 37.098 1.00 25.97 86 TRP A O 1
ATOM 705 N N . PRO A 1 87 ? 10.136 24.183 38.512 1.00 23.95 87 PRO A N 1
ATOM 706 C CA . PRO A 1 87 ? 9.346 22.960 38.332 1.00 24.96 87 PRO A CA 1
ATOM 707 C C . PRO A 1 87 ? 8.694 22.933 36.953 1.00 26.21 87 PRO A C 1
ATOM 708 O O . PRO A 1 87 ? 8.343 21.871 36.435 1.00 28.40 87 PRO A O 1
ATOM 712 N N . ARG A 1 88 ? 8.533 24.118 36.373 1.00 22.71 88 ARG A N 1
ATOM 713 C CA . ARG A 1 88 ? 8.048 24.268 35.007 1.00 19.30 88 ARG A CA 1
ATOM 714 C C . ARG A 1 88 ? 8.632 25.554 34.438 1.00 20.84 88 ARG A C 1
ATOM 715 O O . ARG A 1 88 ? 9.195 26.365 35.175 1.00 20.93 88 ARG A O 1
ATOM 723 N N . LEU A 1 89 ? 8.497 25.744 33.130 1.00 20.51 89 LEU A N 1
ATOM 724 C CA . LEU A 1 89 ? 9.102 26.894 32.465 1.00 21.15 89 LEU A CA 1
ATOM 725 C C . LEU A 1 89 ? 8.179 28.109 32.464 1.00 21.77 89 LEU A C 1
ATOM 726 O O . LEU A 1 89 ? 8.636 29.251 32.399 1.00 25.63 89 LEU A O 1
ATOM 731 N N . THR A 1 90 ? 6.878 27.861 32.542 1.00 20.08 90 THR A N 1
ATOM 732 C CA . THR A 1 90 ? 5.892 28.922 32.367 1.00 21.13 90 THR A CA 1
ATOM 733 C C . THR A 1 90 ? 5.292 29.374 33.692 1.00 19.62 90 THR A C 1
ATOM 734 O O . THR A 1 90 ? 5.285 28.627 34.668 1.00 19.45 90 THR A O 1
ATOM 738 N N . LYS A 1 91 ? 4.787 30.603 33.721 1.00 19.97 91 LYS A N 1
ATOM 739 C CA . LYS A 1 91 ? 4.173 31.140 34.929 1.00 22.32 91 LYS A CA 1
ATOM 740 C C . LYS A 1 91 ? 2.992 30.278 35.355 1.00 22.83 91 LYS A C 1
ATOM 741 O O . LYS A 1 91 ? 2.877 29.900 36.519 1.00 22.71 91 LYS A O 1
ATOM 747 N N . GLU A 1 92 ? 2.119 29.968 34.403 1.00 23.04 92 GLU A N 1
ATOM 748 C CA . GLU A 1 92 ? 0.932 29.171 34.690 1.00 26.60 92 GLU A CA 1
ATOM 749 C C . GLU A 1 92 ? 1.170 27.684 34.461 1.00 29.29 92 GLU A C 1
ATOM 750 O O . GLU A 1 92 ? 2.057 27.291 33.700 1.00 27.37 92 GLU A O 1
ATOM 756 N N . ARG A 1 93 ? 0.373 26.860 35.133 1.00 35.64 93 ARG A N 1
ATOM 757 C CA . ARG A 1 93 ? 0.361 25.431 34.859 1.00 42.67 93 ARG A CA 1
ATOM 758 C C . ARG A 1 93 ? -0.238 25.239 33.472 1.00 45.69 93 ARG A C 1
ATOM 759 O O . ARG A 1 93 ? -1.449 25.081 33.322 1.00 48.73 93 ARG A O 1
ATOM 767 N N . ALA A 1 94 ? 0.617 25.271 32.459 1.00 47.90 94 ALA A N 1
ATOM 768 C CA . ALA A 1 94 ? 0.159 25.199 31.081 1.00 47.15 94 ALA A CA 1
ATOM 769 C C . ALA A 1 94 ? 0.751 23.988 30.379 1.00 46.12 94 ALA A C 1
ATOM 770 O O . ALA A 1 94 ? 1.920 23.656 30.566 1.00 49.01 94 ALA A O 1
ATOM 772 N N . LYS A 1 95 ? -0.067 23.325 29.574 1.00 45.1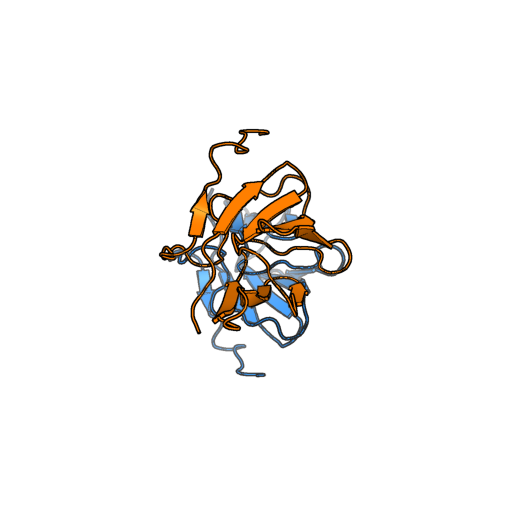9 95 LYS A N 1
ATOM 773 C CA . LYS A 1 95 ? 0.422 22.265 28.710 1.00 42.49 95 LYS A CA 1
ATOM 774 C C . LYS A 1 95 ? 0.595 22.837 27.311 1.00 38.33 95 LYS A C 1
ATOM 775 O O . LYS A 1 95 ? -0.316 22.764 26.486 1.00 37.32 95 LYS A O 1
ATOM 781 N N . LEU A 1 96 ? 1.760 23.423 27.051 1.00 32.09 96 LEU A N 1
ATOM 782 C CA . LEU A 1 96 ? 2.054 23.943 25.723 1.00 27.24 96 LEU A CA 1
ATOM 783 C C . LEU A 1 96 ? 2.486 22.794 24.824 1.00 25.91 96 LEU A C 1
ATOM 784 O O . LEU A 1 96 ? 3.473 22.113 25.104 1.00 26.38 96 LEU A O 1
ATOM 789 N N . ASN A 1 97 ? 1.737 22.585 23.747 1.00 23.09 97 ASN A N 1
ATOM 790 C CA . ASN A 1 97 ? 1.931 21.433 22.879 1.00 23.00 97 ASN A CA 1
ATOM 791 C C . ASN A 1 97 ? 3.247 21.474 22.114 1.00 23.58 97 ASN A C 1
ATOM 792 O O . ASN A 1 97 ? 3.643 20.484 21.499 1.00 25.19 97 ASN A O 1
ATOM 797 N N . TRP A 1 98 ? 3.927 22.616 22.147 1.00 22.50 98 TRP A N 1
ATOM 798 C CA . TRP A 1 98 ? 5.177 22.757 21.412 1.00 20.77 98 TRP A CA 1
ATOM 799 C C . TRP A 1 98 ? 6.388 22.708 22.332 1.00 20.81 98 TRP A C 1
ATOM 800 O O . TRP A 1 98 ? 7.529 22.710 21.869 1.00 20.58 98 TRP A O 1
ATOM 811 N N . LEU A 1 99 ? 6.136 22.660 23.636 1.00 20.59 99 LEU A N 1
ATOM 812 C CA . LEU A 1 99 ? 7.210 22.670 24.622 1.00 21.73 99 LEU A CA 1
ATOM 813 C C . LEU A 1 99 ? 7.341 21.327 25.326 1.00 23.81 99 LEU A C 1
ATOM 814 O O . LEU A 1 99 ? 6.345 20.725 25.733 1.00 28.35 99 LEU A O 1
ATOM 819 N N . SER A 1 100 ? 8.576 20.864 25.473 1.00 21.24 100 SER A N 1
ATOM 820 C CA . SER A 1 100 ? 8.846 19.648 26.228 1.00 24.24 100 SER A CA 1
ATOM 821 C C . SER A 1 100 ? 10.191 19.732 26.948 1.00 23.00 100 SER A C 1
ATOM 822 O O . SER A 1 100 ? 11.045 20.551 26.602 1.00 19.27 100 SER A O 1
ATOM 825 N N . VAL A 1 101 ? 10.375 18.883 27.954 1.00 23.14 101 VAL A N 1
ATOM 826 C CA . VAL A 1 101 ? 11.627 18.855 28.699 1.00 23.78 101 VAL A CA 1
ATOM 827 C C . VAL A 1 101 ? 12.742 18.231 27.867 1.00 25.62 101 VAL A C 1
ATOM 828 O O . VAL A 1 101 ? 12.524 17.246 27.160 1.00 27.56 101 VAL A O 1
ATOM 832 N N . ASP A 1 102 ? 13.934 18.813 27.947 1.00 26.53 102 ASP A N 1
ATOM 833 C CA . ASP A 1 102 ? 15.103 18.238 27.295 1.00 29.95 102 ASP A CA 1
ATOM 834 C C . ASP A 1 102 ? 15.758 17.238 28.241 1.00 32.08 102 ASP A C 1
ATOM 835 O O . ASP A 1 102 ? 16.645 17.591 29.022 1.00 30.93 102 ASP A O 1
ATOM 840 N N . PHE A 1 103 ? 15.310 15.990 28.166 1.00 31.19 103 PHE A N 1
ATOM 841 C CA . PHE A 1 103 ? 15.758 14.952 29.085 1.00 31.02 103 PHE A CA 1
ATOM 842 C C . PHE A 1 103 ? 17.205 14.542 28.852 1.00 32.23 103 PHE A C 1
ATOM 843 O O . PHE A 1 103 ? 17.847 13.984 29.742 1.00 33.38 103 PHE A O 1
ATOM 851 N N . ASN A 1 104 ? 17.717 14.816 27.658 1.00 32.28 104 ASN A N 1
ATOM 852 C CA . ASN A 1 104 ? 19.105 14.507 27.351 1.00 34.74 104 ASN A CA 1
ATOM 853 C C . ASN A 1 104 ? 20.043 15.391 28.164 1.00 34.66 104 ASN A C 1
ATOM 854 O O . ASN A 1 104 ? 21.125 14.961 28.559 1.00 35.08 104 ASN A O 1
ATOM 859 N N . ASN A 1 105 ? 19.621 16.627 28.418 1.00 33.74 105 ASN A N 1
ATOM 860 C CA . ASN A 1 105 ? 20.464 17.593 29.113 1.00 32.76 105 ASN A CA 1
ATOM 861 C C . ASN A 1 105 ? 20.001 17.851 30.543 1.00 32.94 105 ASN A C 1
ATOM 862 O O . ASN A 1 105 ? 20.685 18.529 31.309 1.00 31.57 105 ASN A O 1
ATOM 867 N N . TRP A 1 106 ? 18.843 17.311 30.904 1.00 33.66 106 TRP A N 1
ATOM 868 C CA . TRP A 1 106 ? 18.288 17.543 32.232 1.00 37.00 106 TRP A CA 1
ATOM 869 C C . TRP A 1 106 ? 19.195 17.002 33.332 1.00 39.83 106 TRP A C 1
ATOM 870 O O . TRP A 1 106 ? 19.846 15.972 33.162 1.00 40.25 106 TRP A O 1
ATOM 881 N N . LYS A 1 107 ? 19.230 17.705 34.460 1.00 43.82 107 LYS A N 1
ATOM 882 C CA . LYS A 1 107 ? 20.023 17.285 35.610 1.00 47.92 107 LYS A CA 1
ATOM 883 C C . LYS A 1 107 ? 19.407 17.772 36.918 1.00 49.52 107 LYS A C 1
ATOM 884 O O . LYS A 1 107 ? 18.770 18.825 36.965 1.00 50.81 107 LYS A O 1
ATOM 890 N N . ASP A 1 108 ? 19.603 16.998 37.980 1.00 51.12 108 ASP A N 1
ATOM 891 C CA . ASP A 1 108 ? 19.119 17.373 39.303 1.00 54.82 108 ASP A CA 1
ATOM 892 C C . ASP A 1 108 ? 20.245 18.021 40.103 1.00 53.90 108 ASP A C 1
ATOM 893 O O . ASP A 1 108 ? 20.681 17.489 41.123 1.00 54.48 108 ASP A O 1
ATOM 898 N N . TRP A 1 109 ? 20.708 19.174 39.629 1.00 52.90 109 TRP A N 1
ATOM 899 C CA . TRP A 1 109 ? 21.829 19.880 40.244 1.00 51.40 109 TRP A CA 1
ATOM 900 C C . TRP A 1 109 ? 21.595 20.189 41.722 1.00 53.24 109 TRP A C 1
ATOM 901 O O . TRP A 1 109 ? 22.548 20.364 42.482 1.00 52.10 109 TRP A O 1
ATOM 912 N N . GLU A 1 110 ? 20.329 20.261 42.122 1.00 55.92 110 GLU A N 1
ATOM 913 C CA . GLU A 1 110 ? 19.980 20.571 43.505 1.00 58.51 110 GLU A CA 1
ATOM 914 C C . GLU A 1 110 ? 20.608 19.574 44.473 1.00 59.43 110 GLU A C 1
ATOM 915 O O . GLU A 1 110 ? 20.588 19.873 45.686 1.00 59.94 110 GLU A O 1
ATOM 921 N N . MET B 1 1 ? -0.027 28.551 66.210 1.00 29.19 1 MET B N 1
ATOM 922 C CA . MET B 1 1 ? 0.013 29.760 65.338 1.00 26.71 1 MET B CA 1
ATOM 923 C C . MET B 1 1 ? -0.917 29.617 64.144 1.00 25.18 1 MET B C 1
ATOM 924 O O . MET B 1 1 ? -1.407 28.528 63.841 1.00 25.37 1 MET B O 1
ATOM 929 N N . GLN B 1 2 ? -1.148 30.732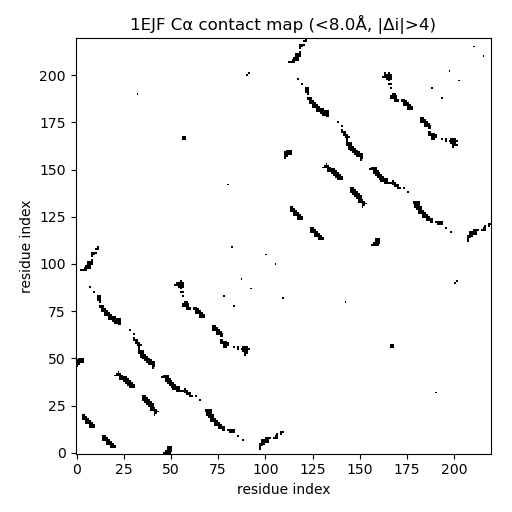 63.463 1.00 23.00 2 GLN B N 1
ATOM 930 C CA . GLN B 1 2 ? -1.983 30.743 62.275 1.00 21.57 2 GLN B CA 1
ATOM 931 C C . GLN B 1 2 ? -1.762 32.043 61.513 1.00 21.80 2 GLN B C 1
ATOM 932 O O . GLN B 1 2 ? -1.413 33.068 62.099 1.00 19.97 2 GLN B O 1
ATOM 938 N N . PRO B 1 3 ? -1.954 32.011 60.189 1.00 20.44 3 PRO B N 1
ATOM 939 C CA . PRO B 1 3 ? -1.785 33.212 59.368 1.00 20.72 3 PRO B CA 1
ATOM 940 C C . PRO B 1 3 ? -2.656 34.356 59.866 1.00 21.56 3 PRO B C 1
ATOM 941 O O . PRO B 1 3 ? -3.805 34.148 60.256 1.00 22.84 3 PRO B O 1
ATOM 945 N N . ALA B 1 4 ? -2.106 35.564 59.857 1.00 21.46 4 ALA B N 1
ATOM 946 C CA . ALA B 1 4 ? -2.914 36.751 60.088 1.00 21.68 4 ALA B CA 1
ATOM 947 C C . ALA B 1 4 ? -3.735 37.006 58.829 1.00 22.82 4 ALA B C 1
ATOM 948 O O . ALA B 1 4 ? -3.270 36.748 57.718 1.00 25.41 4 ALA B O 1
ATOM 950 N N . SER B 1 5 ? -4.956 37.499 58.998 1.00 21.77 5 SER B N 1
ATOM 951 C CA . SER B 1 5 ? -5.778 37.841 57.848 1.00 23.57 5 SER B CA 1
ATOM 952 C C . SER B 1 5 ? -5.108 39.005 57.137 1.00 20.84 5 SER B C 1
ATOM 953 O O . SER B 1 5 ? -4.484 39.851 57.775 1.00 23.01 5 SER B O 1
ATOM 956 N N . ALA B 1 6 ? -5.228 39.049 55.816 1.00 21.70 6 ALA B N 1
ATOM 957 C CA . ALA B 1 6 ? -4.549 40.080 55.044 1.00 20.82 6 ALA B CA 1
ATOM 958 C C . ALA B 1 6 ? -5.282 40.408 53.755 1.00 23.49 6 ALA B C 1
ATOM 959 O O . ALA B 1 6 ? -5.909 39.542 53.143 1.00 23.36 6 ALA B O 1
ATOM 961 N N . LYS B 1 7 ? -5.197 41.671 53.352 1.00 27.00 7 LYS B N 1
ATOM 962 C CA . LYS B 1 7 ? -5.741 42.113 52.077 1.00 26.55 7 LYS B CA 1
ATOM 963 C C . LYS B 1 7 ? -4.641 42.776 51.258 1.00 25.09 7 LYS B C 1
ATOM 964 O O . LYS B 1 7 ? -3.674 43.305 51.809 1.00 24.36 7 LYS B O 1
ATOM 970 N N . TRP B 1 8 ? -4.791 42.746 49.941 1.00 21.69 8 TRP B N 1
ATOM 971 C CA . TRP B 1 8 ? -3.753 43.253 49.057 1.00 20.25 8 TRP B CA 1
ATOM 972 C C . TRP B 1 8 ? -4.320 44.027 47.872 1.00 22.35 8 TRP B C 1
ATOM 973 O O . TRP B 1 8 ? -5.485 43.874 47.507 1.00 23.64 8 TRP B O 1
ATOM 984 N N . TYR B 1 9 ? -3.475 44.861 47.279 1.00 24.08 9 TYR B N 1
ATOM 985 C CA . TYR B 1 9 ? -3.799 45.564 46.045 1.00 25.45 9 TYR B CA 1
ATOM 986 C C . TYR B 1 9 ? -2.484 46.048 45.449 1.00 26.26 9 TYR B C 1
ATOM 987 O O . TYR B 1 9 ? -1.437 45.952 46.090 1.00 27.28 9 TYR B O 1
ATOM 996 N N . ASP B 1 10 ? -2.530 46.567 44.228 1.00 27.28 10 ASP B N 1
ATOM 997 C CA . ASP B 1 10 ? -1.308 47.002 43.569 1.00 28.09 10 ASP B CA 1
ATOM 998 C C . ASP B 1 10 ? -1.446 48.333 42.845 1.00 29.21 10 ASP B C 1
ATOM 999 O O . ASP B 1 10 ? -2.548 48.774 42.514 1.00 29.92 10 ASP B O 1
ATOM 1004 N N . ARG B 1 11 ? -0.304 48.973 42.622 1.00 29.87 11 ARG B N 1
ATOM 1005 C CA . ARG B 1 11 ? -0.209 50.138 41.758 1.00 28.30 11 ARG B CA 1
ATOM 1006 C C . ARG B 1 11 ? 0.757 49.778 40.633 1.00 30.01 11 ARG B C 1
ATOM 1007 O O . ARG B 1 11 ? 1.220 48.640 40.548 1.00 30.99 11 ARG B O 1
ATOM 1015 N N . ARG B 1 12 ? 1.061 50.741 39.773 1.00 29.50 12 ARG B N 1
ATOM 1016 C CA . ARG B 1 12 ? 1.934 50.482 38.636 1.00 30.00 12 ARG B CA 1
ATOM 1017 C C . ARG B 1 12 ? 3.233 49.804 39.064 1.00 27.83 12 ARG B C 1
ATOM 1018 O O . ARG B 1 12 ? 3.622 48.785 38.497 1.00 25.86 12 ARG B O 1
ATOM 1026 N N . ASP B 1 13 ? 3.893 50.367 40.073 1.00 27.11 13 ASP B N 1
ATOM 1027 C CA . ASP B 1 13 ? 5.236 49.933 40.448 1.00 27.83 13 ASP B CA 1
ATOM 1028 C C . ASP B 1 13 ? 5.306 49.176 41.773 1.00 26.62 13 ASP B C 1
ATOM 1029 O O . ASP B 1 13 ? 6.352 48.623 42.120 1.00 26.15 13 ASP B O 1
ATOM 1034 N N . TYR B 1 14 ? 4.204 49.152 42.514 1.00 25.29 14 TYR B N 1
ATOM 1035 C CA . TYR B 1 14 ? 4.221 48.575 43.852 1.00 23.76 14 TYR B CA 1
ATOM 1036 C C . TYR B 1 14 ? 3.031 47.671 44.146 1.00 21.25 14 TYR B C 1
ATOM 1037 O O . TYR B 1 14 ? 1.924 47.898 43.662 1.00 20.87 14 TYR B O 1
ATOM 1046 N N . VAL B 1 15 ? 3.278 46.639 44.944 1.00 20.85 15 VAL B N 1
ATOM 1047 C CA . VAL B 1 15 ? 2.222 45.769 45.446 1.00 19.73 15 VAL B CA 1
ATOM 1048 C C . VAL B 1 15 ? 2.108 45.994 46.946 1.00 20.30 15 VAL B C 1
ATOM 1049 O O . VAL B 1 15 ? 3.119 46.070 47.643 1.00 22.66 15 VAL B O 1
ATOM 1053 N N . PHE B 1 16 ? 0.881 46.103 47.442 1.00 20.08 16 PHE B N 1
ATOM 1054 C CA . PHE B 1 16 ? 0.665 46.360 48.858 1.00 21.32 16 PHE B CA 1
ATOM 1055 C C . PHE B 1 16 ? -0.067 45.211 49.541 1.00 23.60 16 PHE B C 1
ATOM 1056 O O . PHE B 1 16 ? -1.091 44.730 49.050 1.00 22.54 16 PHE B O 1
ATOM 1064 N N . ILE B 1 17 ? 0.473 44.775 50.675 1.00 21.77 17 ILE B N 1
ATOM 1065 C CA . ILE B 1 17 ? -0.152 43.739 51.485 1.00 21.91 17 ILE B CA 1
ATOM 1066 C C . ILE B 1 17 ? -0.284 44.232 52.919 1.00 22.20 17 ILE B C 1
ATOM 1067 O O . ILE B 1 17 ? 0.692 44.673 53.527 1.00 22.06 17 ILE B O 1
ATOM 1072 N N . GLU B 1 18 ? -1.496 44.163 53.456 1.00 23.51 18 GLU B N 1
ATOM 1073 C CA . GLU B 1 18 ? -1.736 44.599 54.822 1.00 25.75 18 GLU B CA 1
ATOM 1074 C C . GLU B 1 18 ? -2.143 43.425 55.700 1.00 23.70 18 GLU B C 1
ATOM 1075 O O . GLU B 1 18 ? -3.121 42.734 55.413 1.00 23.86 18 GLU B O 1
ATOM 1081 N N . PHE B 1 19 ? -1.386 43.201 56.768 1.00 21.69 19 PHE B N 1
ATOM 1082 C CA . PHE B 1 19 ? -1.718 42.158 57.728 1.00 21.87 19 P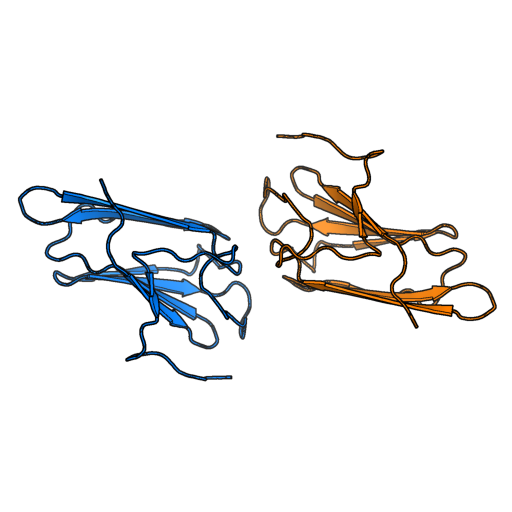HE B CA 1
ATOM 1083 C C . PHE B 1 19 ? -2.441 42.776 58.916 1.00 24.05 19 PHE B C 1
ATOM 1084 O O . PHE B 1 19 ? -1.906 43.653 59.593 1.00 25.35 19 PHE B O 1
ATOM 1092 N N . CYS B 1 20 ? -3.665 42.320 59.157 1.00 26.06 20 CYS B N 1
ATOM 1093 C CA . CYS B 1 20 ? -4.504 42.904 60.194 1.00 30.11 20 CYS B CA 1
ATOM 1094 C C . CYS B 1 20 ? -4.259 42.240 61.545 1.00 29.13 20 CYS B C 1
ATOM 1095 O O . CYS B 1 20 ? -4.869 41.222 61.869 1.00 29.02 20 CYS B O 1
ATOM 1098 N N . VAL B 1 21 ? -3.358 42.825 62.327 1.00 30.55 21 VAL B N 1
ATOM 1099 C CA . VAL B 1 21 ? -3.052 42.323 63.663 1.00 33.53 21 VAL B CA 1
ATOM 1100 C C . VAL B 1 21 ? -3.051 43.468 64.672 1.00 36.21 21 VAL B C 1
ATOM 1101 O O . VAL B 1 21 ? -2.285 44.423 64.540 1.00 37.75 21 VAL B O 1
ATOM 1105 N N . GLU B 1 22 ? -3.911 43.363 65.679 1.00 38.67 22 GLU B N 1
ATOM 1106 C CA . GLU B 1 22 ? -4.021 44.387 66.712 1.00 42.25 22 GLU B CA 1
ATOM 1107 C C . GLU B 1 22 ? -2.857 44.294 67.693 1.00 41.25 22 GLU B C 1
ATOM 1108 O O . GLU B 1 22 ? -2.414 43.200 68.040 1.00 42.65 22 GLU B O 1
ATOM 1114 N N . ASP B 1 23 ? -2.369 45.447 68.140 1.00 39.42 23 ASP B N 1
ATOM 1115 C CA . ASP B 1 23 ? -1.294 45.491 69.124 1.00 39.45 23 ASP B CA 1
ATOM 1116 C C . ASP B 1 23 ? -0.249 44.422 68.840 1.00 37.99 23 ASP B C 1
ATOM 1117 O O . ASP B 1 23 ? 0.023 43.569 69.683 1.00 37.52 23 ASP B O 1
ATOM 1122 N N . SER B 1 24 ? 0.333 44.472 67.648 1.00 36.80 24 SER B N 1
ATOM 1123 C CA . SER B 1 24 ? 1.362 43.517 67.263 1.00 34.11 24 SER B CA 1
ATOM 1124 C C . SER B 1 24 ? 2.693 43.841 67.932 1.00 34.16 24 SER B C 1
ATOM 1125 O O . SER B 1 24 ? 2.957 44.987 68.294 1.00 34.96 24 SER B O 1
ATOM 1128 N N . LYS B 1 25 ? 3.526 42.820 68.095 1.00 34.35 25 LYS B N 1
ATOM 1129 C CA . LYS B 1 25 ? 4.874 42.996 68.618 1.00 35.17 25 LYS B CA 1
ATOM 1130 C C . LYS B 1 25 ? 5.778 41.945 67.987 1.00 33.51 25 LYS B C 1
ATOM 1131 O O . LYS B 1 25 ? 5.295 40.972 67.408 1.00 32.69 25 LYS B O 1
ATOM 1137 N N . ASP B 1 26 ? 7.087 42.142 68.097 1.00 32.85 26 ASP B N 1
ATOM 1138 C CA . ASP B 1 26 ? 8.046 41.249 67.454 1.00 33.93 26 ASP B CA 1
ATOM 1139 C C . ASP B 1 26 ? 7.754 41.124 65.962 1.00 30.99 26 ASP B C 1
ATOM 1140 O O . ASP B 1 26 ? 7.994 40.075 65.362 1.00 27.37 26 ASP B O 1
ATOM 1145 N N . VAL B 1 27 ? 7.229 42.189 65.364 1.00 29.66 27 VAL B N 1
ATOM 1146 C CA . VAL B 1 27 ? 6.952 42.177 63.935 1.00 30.07 27 VAL B CA 1
ATOM 1147 C C . VAL B 1 27 ? 8.227 41.822 63.183 1.00 29.41 27 VAL B C 1
ATOM 1148 O O . VAL B 1 27 ? 9.292 42.374 63.453 1.00 28.44 27 VAL B O 1
ATOM 1152 N N . ASN B 1 28 ? 8.115 40.891 62.244 1.00 28.64 28 ASN B N 1
ATOM 1153 C CA . ASN B 1 28 ? 9.262 40.457 61.463 1.00 29.39 28 ASN B CA 1
ATOM 1154 C C . ASN B 1 28 ? 8.851 40.220 60.018 1.00 29.73 28 ASN B C 1
ATOM 1155 O O . ASN B 1 28 ? 8.160 39.248 59.712 1.00 30.48 28 ASN B O 1
ATOM 1160 N N . VAL B 1 29 ? 9.273 41.116 59.132 1.00 27.14 29 VAL B N 1
ATOM 1161 C CA . VAL B 1 29 ? 8.979 40.974 57.713 1.00 25.36 29 VAL B CA 1
ATOM 1162 C C . VAL B 1 29 ? 10.253 40.668 56.939 1.00 25.71 29 VAL B C 1
ATOM 1163 O O . VAL B 1 29 ? 11.214 41.433 56.982 1.00 26.85 29 VAL B O 1
ATOM 1167 N N . ASN B 1 30 ? 10.259 39.542 56.235 1.00 25.08 30 ASN B N 1
ATOM 1168 C CA . ASN B 1 30 ? 11.405 39.167 55.418 1.00 22.24 30 ASN B CA 1
ATOM 1169 C C . ASN B 1 30 ? 11.037 39.178 53.940 1.00 20.42 30 ASN B C 1
ATOM 1170 O O . ASN B 1 30 ? 10.244 38.357 53.478 1.00 20.89 30 ASN B O 1
ATOM 1175 N N . PHE B 1 31 ? 11.616 40.118 53.202 1.00 16.29 31 PHE B N 1
ATOM 1176 C CA . PHE B 1 31 ? 11.373 40.218 51.770 1.00 18.25 31 PHE B CA 1
ATOM 1177 C C . PHE B 1 31 ? 12.385 39.389 50.993 1.00 19.71 31 PHE B C 1
ATOM 1178 O O . PHE B 1 31 ? 13.595 39.544 51.161 1.00 21.85 31 PHE B O 1
ATOM 1186 N N . GLU B 1 32 ? 11.880 38.505 50.143 1.00 22.32 32 GLU B N 1
ATOM 1187 C CA . GLU B 1 32 ? 12.722 37.763 49.217 1.00 24.39 32 GLU B CA 1
ATOM 1188 C C . GLU B 1 32 ? 12.330 38.165 47.801 1.00 24.43 32 GLU B C 1
ATOM 1189 O O . GLU B 1 32 ? 11.284 38.781 47.596 1.00 26.03 32 GLU B O 1
ATOM 1195 N N . LYS B 1 33 ? 13.166 37.817 46.829 1.00 25.09 33 LYS B N 1
ATOM 1196 C CA . LYS B 1 33 ? 12.886 38.126 45.430 1.00 25.89 33 LYS B CA 1
ATOM 1197 C C . LYS B 1 33 ? 11.513 37.617 44.990 1.00 26.02 33 LYS B C 1
ATOM 1198 O O . LYS B 1 33 ? 10.784 38.309 44.277 1.00 25.71 33 LYS B O 1
ATOM 1204 N N . SER B 1 34 ? 11.163 36.407 45.415 1.00 25.50 34 SER B N 1
ATOM 1205 C CA . SER B 1 34 ? 9.919 35.781 44.979 1.00 26.37 34 SER B CA 1
ATOM 1206 C C . SER B 1 34 ? 9.092 35.247 46.145 1.00 25.32 34 SER B C 1
ATOM 1207 O O . SER B 1 34 ? 8.177 34.447 45.952 1.00 27.44 34 SER B O 1
ATOM 1210 N N . LYS B 1 35 ? 9.411 35.690 47.355 1.00 27.17 35 LYS B N 1
ATOM 1211 C CA . LYS B 1 35 ? 8.705 35.216 48.536 1.00 27.00 35 LYS B CA 1
ATOM 1212 C C . LYS B 1 35 ? 8.611 36.296 49.604 1.00 25.84 35 LYS B C 1
ATOM 1213 O O . LYS B 1 35 ? 9.468 37.172 49.693 1.00 24.54 35 LYS B O 1
ATOM 1219 N N . LEU B 1 36 ? 7.557 36.226 50.411 1.00 26.36 36 LEU B N 1
ATOM 1220 C CA . LEU B 1 36 ? 7.375 37.150 51.522 1.00 23.02 36 LEU B CA 1
ATOM 1221 C C . LEU B 1 36 ? 7.031 36.372 52.786 1.00 23.56 36 LEU B C 1
ATOM 1222 O O . LEU B 1 36 ? 6.173 35.491 52.768 1.00 25.17 36 LEU B O 1
ATOM 1227 N N . THR B 1 37 ? 7.709 36.695 53.882 1.00 23.23 37 THR B N 1
ATOM 1228 C CA . THR B 1 37 ? 7.435 36.053 55.162 1.00 19.28 37 THR B CA 1
ATOM 1229 C C . THR B 1 37 ? 7.145 37.091 56.237 1.00 22.36 37 THR B C 1
ATOM 1230 O O . THR B 1 37 ? 7.954 37.987 56.487 1.00 24.89 37 THR B O 1
ATOM 1234 N N . PHE B 1 38 ? 5.982 36.963 56.867 1.00 22.02 38 PHE B N 1
ATOM 1235 C CA . PHE B 1 38 ? 5.573 37.870 57.928 1.00 21.34 38 PHE B CA 1
ATOM 1236 C C . PHE B 1 38 ? 5.272 37.089 59.203 1.00 20.80 38 PHE B C 1
ATOM 1237 O O . PHE B 1 38 ? 4.554 36.091 59.173 1.00 23.08 38 PHE B O 1
ATOM 1245 N N . SER B 1 39 ? 5.830 37.541 60.320 1.00 21.06 39 SER B N 1
ATOM 1246 C CA . SER B 1 39 ? 5.547 36.928 61.611 1.00 21.21 39 SER B CA 1
ATOM 1247 C C . SER B 1 39 ? 5.500 37.978 62.712 1.00 22.81 39 SER B C 1
ATOM 1248 O O . SER B 1 39 ? 6.103 39.046 62.595 1.00 19.95 39 SER B O 1
ATOM 1251 N N . CYS B 1 40 ? 4.773 37.668 63.781 1.00 24.74 40 CYS B N 1
ATOM 1252 C CA . CYS B 1 40 ? 4.649 38.578 64.911 1.00 25.61 40 CYS B CA 1
ATOM 1253 C C . CYS B 1 40 ? 3.785 37.953 66.000 1.00 26.90 40 CYS B C 1
ATOM 1254 O O . CYS B 1 40 ? 3.201 36.887 65.809 1.00 24.36 40 CYS B O 1
ATOM 1257 N N . LEU B 1 41 ? 3.716 38.623 67.145 1.00 29.07 41 LEU B N 1
ATOM 1258 C CA . LEU B 1 41 ? 2.826 38.212 68.220 1.00 30.61 41 LEU B CA 1
ATOM 1259 C C . LEU B 1 41 ? 1.689 39.218 68.309 1.00 34.37 41 LEU B C 1
ATOM 1260 O O . LEU B 1 41 ? 1.892 40.415 68.099 1.00 33.10 41 LEU B O 1
ATOM 1265 N N . GLY B 1 42 ? 0.493 38.730 68.618 1.00 37.85 42 GLY B N 1
ATOM 1266 C CA . GLY B 1 42 ? -0.661 39.605 68.678 1.00 41.77 42 GLY B CA 1
ATOM 1267 C C . GLY B 1 42 ? -1.282 39.660 70.058 1.00 44.75 42 GLY B C 1
ATOM 1268 O O . GLY B 1 42 ? -1.495 38.628 70.694 1.00 46.06 42 GLY B O 1
ATOM 1269 N N . GLY B 1 43 ? -1.571 40.871 70.523 1.00 47.12 43 GLY B N 1
ATOM 1270 C CA . GLY B 1 43 ? -2.237 41.034 71.801 1.00 50.07 43 GLY B CA 1
ATOM 1271 C C . GLY B 1 43 ? -1.345 40.722 72.985 1.00 51.58 43 GLY B C 1
ATOM 1272 O O . GLY B 1 43 ? -0.198 40.302 72.822 1.00 51.17 43 GLY B O 1
ATOM 1273 N N . SER B 1 44 ? -1.876 40.931 74.185 1.00 51.10 44 SER B N 1
ATOM 1274 C CA . SER B 1 44 ? -1.131 40.663 75.407 1.00 52.58 44 SER B CA 1
ATOM 1275 C C . SER B 1 44 ? -1.014 39.161 75.637 1.00 52.23 44 SER B C 1
ATOM 1276 O O . SER B 1 44 ? -0.311 38.714 76.543 1.00 51.31 44 SER B O 1
ATOM 1279 N N . ASP B 1 45 ? -1.703 38.384 74.808 1.00 50.60 45 ASP B N 1
ATOM 1280 C CA . ASP B 1 45 ? -1.676 36.933 74.929 1.00 49.36 45 ASP B CA 1
ATOM 1281 C C . ASP B 1 45 ? -0.644 36.308 73.997 1.00 46.62 45 ASP B C 1
ATOM 1282 O O . ASP B 1 45 ? -0.572 35.086 73.868 1.00 43.52 45 ASP B O 1
ATOM 1287 N N . ASN B 1 46 ? 0.152 37.153 73.351 1.00 43.78 46 ASN B N 1
ATOM 1288 C CA . ASN B 1 46 ? 1.221 36.692 72.471 1.00 41.72 46 ASN B CA 1
ATOM 1289 C C . ASN B 1 46 ? 0.734 35.655 71.463 1.00 37.82 46 ASN B C 1
ATOM 1290 O O . ASN B 1 46 ? 1.327 34.584 71.319 1.00 34.88 46 ASN B O 1
ATOM 1295 N N . PHE B 1 47 ? -0.350 35.984 70.768 1.00 34.33 47 PHE B N 1
ATOM 1296 C CA . PHE B 1 47 ? -0.888 35.116 69.726 1.00 32.76 47 PHE B CA 1
ATOM 1297 C C . PHE B 1 47 ? 0.060 35.104 68.532 1.00 30.96 47 PHE B C 1
ATOM 1298 O O . PHE B 1 47 ? 0.341 36.146 67.942 1.00 29.89 47 PHE B O 1
ATOM 1306 N N . LYS B 1 48 ? 0.551 33.922 68.179 1.00 29.86 48 LYS B N 1
ATOM 1307 C CA . LYS B 1 48 ? 1.555 33.806 67.130 1.00 29.10 48 LYS B CA 1
ATOM 1308 C C . LYS B 1 48 ? 0.940 33.843 65.737 1.00 27.27 48 LYS B C 1
ATOM 1309 O O . LYS B 1 48 ? 0.006 33.101 65.435 1.00 24.32 48 LYS B O 1
ATOM 1315 N N . HIS B 1 49 ? 1.472 34.718 64.891 1.00 27.26 49 HIS B N 1
ATOM 1316 C CA . HIS B 1 49 ? 1.047 34.792 63.500 1.00 25.88 49 HIS B CA 1
ATOM 1317 C C . HIS B 1 49 ? 2.215 34.495 62.566 1.00 25.69 49 HIS B C 1
ATOM 1318 O O . HIS B 1 49 ? 3.345 34.912 62.813 1.00 25.03 49 HIS B O 1
ATOM 1325 N N . LEU B 1 50 ? 1.934 33.762 61.495 1.00 24.78 50 LEU B N 1
ATOM 1326 C CA . LEU B 1 50 ? 2.940 33.468 60.486 1.00 21.98 50 LEU B CA 1
ATOM 1327 C C . LEU B 1 50 ? 2.296 33.399 59.110 1.00 23.03 50 LEU B C 1
ATOM 1328 O O . LEU B 1 50 ? 1.382 32.606 58.880 1.00 22.52 50 LEU B O 1
ATOM 1333 N N . ASN B 1 51 ? 2.772 34.245 58.202 1.00 21.66 51 ASN B N 1
ATOM 1334 C CA . ASN B 1 51 ? 2.279 34.267 56.832 1.00 20.53 51 ASN B CA 1
ATOM 1335 C C . ASN B 1 51 ? 3.451 34.087 55.874 1.00 22.22 51 ASN B C 1
ATOM 1336 O O . ASN B 1 51 ? 4.443 34.816 55.943 1.00 20.41 51 ASN B O 1
ATOM 1341 N N . GLU B 1 52 ? 3.335 33.106 54.987 1.00 19.41 52 GLU B N 1
ATOM 1342 C CA . GLU B 1 52 ? 4.358 32.857 53.981 1.00 23.78 52 GLU B CA 1
ATOM 1343 C C . GLU B 1 52 ? 3.700 32.638 52.630 1.00 24.94 52 GLU B C 1
ATOM 1344 O O . GLU B 1 52 ? 2.806 31.803 52.496 1.00 27.33 52 GLU B O 1
ATOM 1350 N N . ILE B 1 53 ? 4.143 33.387 51.628 1.00 24.90 53 ILE B N 1
ATOM 1351 C CA . ILE B 1 53 ? 3.586 33.244 50.290 1.00 25.33 53 ILE B CA 1
ATOM 1352 C C . ILE B 1 53 ? 4.654 33.367 49.215 1.00 24.11 53 ILE B C 1
ATOM 1353 O O . ILE B 1 53 ? 5.543 34.215 49.297 1.00 26.11 53 ILE B O 1
ATOM 1358 N N . ASP B 1 54 ? 4.568 32.503 48.212 1.00 21.25 54 ASP B N 1
ATOM 1359 C CA . ASP B 1 54 ? 5.363 32.665 47.010 1.00 20.20 54 ASP B CA 1
ATOM 1360 C C . ASP B 1 54 ? 4.641 33.686 46.141 1.00 17.66 54 ASP B C 1
ATOM 1361 O O . ASP B 1 54 ? 3.459 33.531 45.845 1.00 19.53 54 ASP B O 1
ATOM 1366 N N . LEU B 1 55 ? 5.348 34.738 45.749 1.00 14.25 55 LEU B N 1
ATOM 1367 C CA . LEU B 1 55 ? 4.724 35.831 45.015 1.00 16.14 55 LEU B CA 1
ATOM 1368 C C . LEU B 1 55 ? 4.504 35.478 43.548 1.00 15.45 55 LEU B C 1
ATOM 1369 O O . LEU B 1 55 ? 5.290 34.740 42.953 1.00 17.18 55 LEU B O 1
ATOM 1374 N N . PHE B 1 56 ? 3.429 36.006 42.972 1.00 14.79 56 PHE B N 1
ATOM 1375 C CA . PHE B 1 56 ? 3.121 35.770 41.566 1.00 19.71 56 PHE B CA 1
ATOM 1376 C C . PHE B 1 56 ? 4.284 36.227 40.690 1.00 21.07 56 PHE B C 1
ATOM 1377 O O . PHE B 1 56 ? 4.727 35.504 39.798 1.00 19.13 56 PHE B O 1
ATOM 1385 N N . HIS B 1 57 ? 4.772 37.434 40.960 1.00 21.63 57 HIS B N 1
ATOM 1386 C CA . HIS B 1 57 ? 5.894 38.006 40.224 1.00 23.60 57 HIS B CA 1
ATOM 1387 C C . HIS B 1 57 ? 7.042 38.316 41.183 1.00 23.60 57 HIS B C 1
ATOM 1388 O O . HIS B 1 57 ? 6.837 38.459 42.390 1.00 24.99 57 HIS B O 1
ATOM 1395 N N . CYS B 1 58 ? 8.251 38.427 40.645 1.00 21.27 58 CYS B N 1
ATOM 1396 C CA . CYS B 1 58 ? 9.402 38.795 41.461 1.00 23.50 58 CY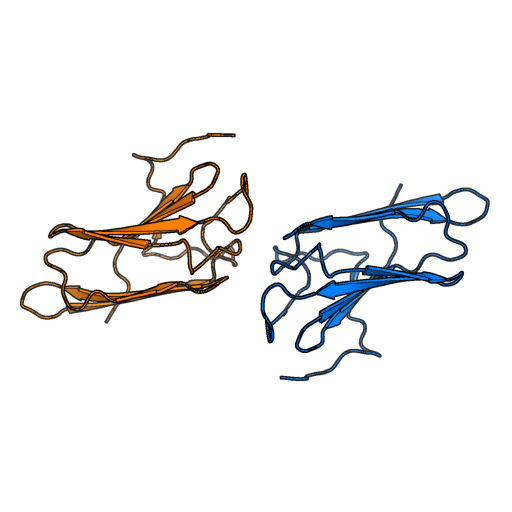S B CA 1
ATOM 1397 C C . CYS B 1 58 ? 9.299 40.244 41.919 1.00 21.74 58 CYS B C 1
ATOM 1398 O O . CYS B 1 58 ? 8.708 41.085 41.235 1.00 18.24 58 CYS B O 1
ATOM 1401 N N . ILE B 1 59 ? 9.873 40.526 43.083 1.00 17.16 59 ILE B N 1
ATOM 1402 C CA . ILE B 1 59 ? 9.929 41.882 43.604 1.00 17.85 59 ILE B CA 1
ATOM 1403 C C . ILE B 1 59 ? 11.379 42.254 43.893 1.00 18.75 59 ILE B C 1
ATOM 1404 O O . ILE B 1 59 ? 12.277 41.417 43.796 1.00 21.06 59 ILE B O 1
ATOM 1409 N N . ASP B 1 60 ? 11.600 43.513 44.250 1.00 19.44 60 ASP B N 1
ATOM 1410 C CA . ASP B 1 60 ? 12.912 43.970 44.684 1.00 20.01 60 ASP B CA 1
ATOM 1411 C C . ASP B 1 60 ? 12.931 44.087 46.208 1.00 21.20 60 ASP B C 1
ATOM 1412 O O . ASP B 1 60 ? 12.505 45.096 46.771 1.00 22.04 60 ASP B O 1
ATOM 1417 N N . PRO B 1 61 ? 13.436 43.051 46.894 1.00 22.45 61 PRO B N 1
ATOM 1418 C CA . PRO B 1 61 ? 13.484 43.000 48.360 1.00 25.05 61 PRO B CA 1
ATOM 1419 C C . PRO B 1 61 ? 14.160 44.207 48.996 1.00 25.73 61 PRO B C 1
ATOM 1420 O O . PRO B 1 61 ? 13.675 44.750 49.984 1.00 28.73 61 PRO B O 1
ATOM 1424 N N . ASN B 1 62 ? 15.284 44.622 48.426 1.00 27.56 62 ASN B N 1
ATOM 1425 C CA . ASN B 1 62 ? 16.077 45.692 49.013 1.00 29.03 62 ASN B CA 1
ATOM 1426 C C . ASN B 1 62 ? 15.425 47.063 48.857 1.00 29.42 62 ASN B C 1
ATOM 1427 O O . ASN B 1 62 ? 15.914 48.052 49.399 1.00 34.98 62 ASN B O 1
ATOM 1432 N N . ASP B 1 63 ? 14.321 47.122 48.120 1.00 28.46 63 ASP B N 1
ATOM 1433 C CA . ASP B 1 63 ? 13.599 48.376 47.942 1.00 27.32 63 ASP B CA 1
ATOM 1434 C C . ASP B 1 63 ? 12.166 48.254 48.450 1.00 27.10 63 ASP B C 1
ATOM 1435 O O . ASP B 1 63 ? 11.315 49.090 48.148 1.00 27.14 63 ASP B O 1
ATOM 1440 N N . SER B 1 64 ? 11.907 47.206 49.225 1.00 24.25 64 SER B N 1
ATOM 1441 C CA . SER B 1 64 ? 10.596 47.001 49.825 1.00 23.67 64 SER B CA 1
ATOM 1442 C C . SER B 1 64 ? 10.661 47.280 51.321 1.00 25.24 64 SER B C 1
ATOM 1443 O O . SER B 1 64 ? 11.703 47.096 51.946 1.00 27.38 64 SER B O 1
ATOM 1446 N N . LYS B 1 65 ? 9.546 47.725 51.891 1.00 25.52 65 LYS B N 1
ATOM 1447 C CA . LYS B 1 65 ? 9.508 48.085 53.302 1.00 30.31 65 LYS B CA 1
ATOM 1448 C C . LYS B 1 65 ? 8.142 47.812 53.923 1.00 29.90 65 LYS B C 1
ATOM 1449 O O . LYS B 1 65 ? 7.202 47.414 53.237 1.00 28.46 65 LYS B O 1
ATOM 1455 N N . HIS B 1 66 ? 8.042 48.024 55.231 1.00 30.55 66 HIS B N 1
ATOM 1456 C CA . HIS B 1 66 ? 6.779 47.855 55.933 1.00 32.32 66 HIS B CA 1
ATOM 1457 C C . HIS B 1 66 ? 6.629 48.892 57.037 1.00 33.30 66 HIS B C 1
ATOM 1458 O O . HIS B 1 66 ? 7.616 49.345 57.618 1.00 32.10 66 HIS B O 1
ATOM 1465 N N . LYS B 1 67 ? 5.386 49.270 57.313 1.00 36.71 67 LYS B N 1
ATOM 1466 C CA . LYS B 1 67 ? 5.078 50.155 58.428 1.00 40.17 67 LYS B CA 1
ATOM 1467 C C . LYS B 1 67 ? 4.127 49.436 59.378 1.00 40.49 67 LYS B C 1
ATOM 1468 O O . LYS B 1 67 ? 3.294 48.637 58.949 1.00 41.12 67 LYS B O 1
ATOM 1474 N N . ARG B 1 68 ? 4.258 49.715 60.670 1.00 41.32 68 ARG B N 1
ATOM 1475 C CA . ARG B 1 68 ? 3.402 49.090 61.668 1.00 41.19 68 ARG B CA 1
ATOM 1476 C C . ARG B 1 68 ? 2.630 50.122 62.482 1.00 41.42 68 ARG B C 1
ATOM 1477 O O . ARG B 1 68 ? 3.110 51.230 62.724 1.00 40.90 68 ARG B O 1
ATOM 1485 N N . THR B 1 69 ? 1.426 49.747 62.896 1.00 40.81 69 THR B N 1
ATOM 1486 C CA . THR B 1 69 ? 0.652 50.537 63.843 1.00 41.58 69 THR B CA 1
ATOM 1487 C C . THR B 1 69 ? -0.033 49.576 64.803 1.00 42.77 69 THR B C 1
ATOM 1488 O O . THR B 1 69 ? 0.104 48.360 64.672 1.00 41.00 69 THR B O 1
ATOM 1492 N N . ASP B 1 70 ? -0.768 50.119 65.767 1.00 45.06 70 ASP B N 1
ATOM 1493 C CA . ASP B 1 70 ? -1.486 49.291 66.725 1.00 47.48 70 ASP B CA 1
ATOM 1494 C C . ASP B 1 70 ? -2.597 48.507 66.035 1.00 45.95 70 ASP B C 1
ATOM 1495 O O . ASP B 1 70 ? -3.164 47.580 66.610 1.00 45.00 70 ASP B O 1
ATOM 1500 N N . ARG B 1 71 ? -2.896 48.879 64.795 1.00 45.87 71 ARG B N 1
ATOM 1501 C CA . ARG B 1 71 ? -4.014 48.289 64.072 1.00 47.03 71 ARG B CA 1
ATOM 1502 C C . ARG B 1 71 ? -3.588 47.208 63.083 1.00 44.56 71 ARG B C 1
ATOM 1503 O O . ARG B 1 71 ? -4.277 46.200 62.925 1.00 45.07 71 ARG B O 1
ATOM 1511 N N . SER B 1 72 ? -2.457 47.415 62.415 1.00 41.00 72 SER B N 1
ATOM 1512 C CA . SER B 1 72 ? -1.996 46.455 61.416 1.00 36.22 72 SER B CA 1
ATOM 1513 C C . SER B 1 72 ? -0.585 46.740 60.909 1.00 34.20 72 SER B C 1
ATOM 1514 O O . SER B 1 72 ? 0.071 47.685 61.347 1.00 34.32 72 SER B O 1
ATOM 1517 N N . ILE B 1 73 ? -0.125 45.907 59.981 1.00 30.94 73 ILE B N 1
ATOM 1518 C CA . ILE B 1 73 ? 1.194 46.067 59.386 1.00 28.03 73 ILE B CA 1
ATOM 1519 C C . ILE B 1 73 ? 1.072 46.141 57.870 1.00 27.39 73 ILE B C 1
ATOM 1520 O O . ILE B 1 73 ? 0.647 45.180 57.226 1.00 31.38 73 ILE B O 1
ATOM 1525 N N . LEU B 1 74 ? 1.443 47.284 57.303 1.00 23.35 74 LEU B N 1
ATOM 1526 C CA . LEU B 1 74 ? 1.343 47.485 55.862 1.00 22.35 74 LEU B CA 1
ATOM 1527 C C . LEU B 1 74 ? 2.687 47.271 55.177 1.00 22.74 74 LEU B C 1
ATOM 1528 O O . LEU B 1 74 ? 3.679 47.917 55.521 1.00 18.21 74 LEU B O 1
ATOM 1533 N N . CYS B 1 75 ? 2.708 46.363 54.204 1.00 20.82 75 CYS B N 1
ATOM 1534 C CA . CYS B 1 75 ? 3.920 46.069 53.452 1.00 18.70 75 CYS B CA 1
ATOM 1535 C C . CYS B 1 75 ? 3.861 46.696 52.069 1.00 16.73 75 CYS B C 1
ATOM 1536 O O . CYS B 1 75 ? 2.837 46.639 51.392 1.00 18.50 75 CYS B O 1
ATOM 1539 N N . CYS B 1 76 ? 4.972 47.293 51.656 1.00 16.76 76 CYS B N 1
ATOM 1540 C CA . CYS B 1 76 ? 5.090 47.870 50.325 1.00 18.60 76 CYS B CA 1
ATOM 1541 C C . CYS B 1 76 ? 6.168 47.114 49.551 1.00 18.54 76 CYS B C 1
ATOM 1542 O O . CYS B 1 76 ? 7.351 47.209 49.872 1.00 20.92 76 CYS B O 1
ATOM 1545 N N . LEU B 1 77 ? 5.757 46.353 48.540 1.00 18.02 77 LEU B N 1
ATOM 1546 C CA . LEU B 1 77 ? 6.704 45.589 47.733 1.00 18.65 77 LEU B CA 1
ATOM 1547 C C . LEU B 1 77 ? 6.975 46.273 46.397 1.00 20.97 77 LEU B C 1
ATOM 1548 O O . LEU B 1 77 ? 6.047 46.601 45.656 1.00 20.26 77 LEU B O 1
ATOM 1553 N N . ARG B 1 78 ? 8.252 46.483 46.093 1.00 20.43 78 ARG B N 1
ATOM 1554 C CA . ARG B 1 78 ? 8.648 47.059 44.815 1.00 19.83 78 ARG B CA 1
ATOM 1555 C C . ARG B 1 78 ? 8.602 45.983 43.737 1.00 19.14 78 ARG B C 1
ATOM 1556 O O . ARG B 1 78 ? 9.343 45.003 43.797 1.00 15.54 78 ARG B O 1
ATOM 1564 N N . LYS B 1 79 ? 7.725 46.160 42.755 1.00 18.03 79 LYS B N 1
ATOM 1565 C CA . LYS B 1 79 ? 7.619 45.196 41.667 1.00 19.79 79 LYS B CA 1
ATOM 1566 C C . LYS B 1 79 ? 8.961 45.062 40.955 1.00 20.14 79 LYS B C 1
ATOM 1567 O O . LYS B 1 79 ? 9.611 46.059 40.648 1.00 20.13 79 LYS B O 1
ATOM 1573 N N . GLY B 1 80 ? 9.373 43.826 40.702 1.00 23.69 80 GLY B N 1
ATOM 1574 C CA . GLY B 1 80 ? 10.617 43.596 39.992 1.00 23.33 80 GLY B CA 1
ATOM 1575 C C . GLY B 1 80 ? 10.617 44.262 38.629 1.00 27.45 80 GLY B C 1
ATOM 1576 O O . GLY B 1 80 ? 11.675 44.522 38.053 1.00 27.98 80 GLY B O 1
ATOM 1577 N N . GLU B 1 81 ? 9.425 44.542 38.111 1.00 28.09 81 GLU B N 1
ATOM 1578 C CA . GLU B 1 81 ? 9.286 45.176 36.805 1.00 29.71 81 GLU B CA 1
ATOM 1579 C C . GLU B 1 81 ? 8.111 46.147 36.785 1.00 28.21 81 GLU B C 1
ATOM 1580 O O . GLU B 1 81 ? 6.964 45.751 36.989 1.00 28.42 81 GLU B O 1
ATOM 1586 N N . SER B 1 82 ? 8.404 47.419 36.535 1.00 25.80 82 SER B N 1
ATOM 1587 C CA . SER B 1 82 ? 7.373 48.447 36.454 1.00 26.89 82 SER B CA 1
ATOM 1588 C C . SER B 1 82 ? 6.234 48.023 35.531 1.00 27.17 82 SER B C 1
ATOM 1589 O O . SER B 1 82 ? 6.466 47.458 34.460 1.00 26.78 82 SER B O 1
ATOM 1592 N N . GLY B 1 83 ? 5.003 48.298 35.951 1.00 25.14 83 GLY B N 1
ATOM 1593 C CA . GLY B 1 83 ? 3.853 47.987 35.121 1.00 27.20 83 GLY B CA 1
ATOM 1594 C C . GLY B 1 83 ? 3.483 46.516 35.121 1.00 29.23 83 GLY B C 1
ATOM 1595 O O . GLY B 1 83 ? 2.549 46.106 34.435 1.00 31.33 83 GLY B O 1
ATOM 1596 N N . GLN B 1 84 ? 4.224 45.720 35.886 1.00 32.05 84 GLN B N 1
ATOM 1597 C CA . GLN B 1 84 ? 3.920 44.301 36.055 1.00 32.96 84 GLN B CA 1
ATOM 1598 C C . GLN B 1 84 ? 2.429 44.116 36.328 1.00 33.24 84 GLN B C 1
ATOM 1599 O O . GLN B 1 84 ? 1.842 44.833 37.141 1.00 30.74 84 GLN B O 1
ATOM 1605 N N . SER B 1 85 ? 1.820 43.151 35.649 1.00 34.29 85 SER B N 1
ATOM 1606 C CA . SER B 1 85 ? 0.410 42.849 35.863 1.00 34.31 85 SER B CA 1
ATOM 1607 C C . SER B 1 85 ? 0.258 41.727 36.884 1.00 31.08 85 SER B C 1
ATOM 1608 O O . SER B 1 85 ? 0.809 40.642 36.704 1.00 33.31 85 SER B O 1
ATOM 1611 N N . TRP B 1 86 ? -0.486 41.991 37.955 1.00 27.58 86 TRP B N 1
ATOM 1612 C CA . TRP B 1 86 ? -0.699 40.989 38.998 1.00 26.23 86 TRP B CA 1
ATOM 1613 C C . TRP B 1 86 ? -2.169 40.598 39.113 1.00 24.43 86 TRP B C 1
ATOM 1614 O O . TRP B 1 86 ? -2.940 41.241 39.827 1.00 24.66 86 TRP B O 1
ATOM 1625 N N . PRO B 1 87 ? -2.574 39.532 38.408 1.00 23.28 87 PRO B N 1
ATOM 1626 C CA . PRO B 1 87 ? -3.950 39.023 38.442 1.00 25.02 87 PRO B CA 1
ATOM 1627 C C . PRO B 1 87 ? -4.243 38.349 39.782 1.00 28.04 87 PRO B C 1
ATOM 1628 O O . PRO B 1 87 ? -5.396 38.214 40.191 1.00 29.33 87 PRO B O 1
ATOM 1632 N N . ARG B 1 88 ? -3.177 37.922 40.452 1.00 27.61 88 ARG B N 1
ATOM 1633 C CA . ARG B 1 88 ? -3.268 37.358 41.792 1.00 25.61 88 ARG B CA 1
ATOM 1634 C C . ARG B 1 88 ? -1.962 37.668 42.507 1.00 24.11 88 ARG B C 1
ATOM 1635 O O . ARG B 1 88 ? -1.009 38.136 41.886 1.00 24.47 88 ARG B O 1
ATOM 1643 N N . LEU B 1 89 ? -1.916 37.410 43.809 1.00 21.92 89 LEU B N 1
ATOM 1644 C CA . LEU B 1 89 ? -0.738 37.740 44.602 1.00 20.31 89 LEU B CA 1
ATOM 1645 C C . LEU B 1 89 ? 0.269 36.593 44.650 1.00 19.95 89 LEU B C 1
ATOM 1646 O O . LEU B 1 89 ? 1.468 36.817 44.811 1.00 21.59 89 LEU B O 1
ATOM 1651 N N . THR B 1 90 ? -0.223 35.369 44.501 1.00 19.76 90 THR B N 1
ATOM 1652 C CA . THR B 1 90 ? 0.595 34.176 44.690 1.00 20.03 90 THR B CA 1
ATOM 1653 C C . THR B 1 90 ? 1.032 33.556 43.365 1.00 19.61 90 THR B C 1
ATOM 1654 O O . THR B 1 90 ? 0.412 33.787 42.327 1.00 21.47 90 THR B O 1
ATOM 1658 N N . LYS B 1 91 ? 2.098 32.762 43.408 1.00 17.07 91 LYS B N 1
ATOM 1659 C CA . LYS B 1 91 ? 2.590 32.073 42.220 1.00 20.73 91 LYS B CA 1
ATOM 1660 C C . LYS B 1 91 ? 1.538 31.112 41.673 1.00 22.83 91 LYS B C 1
ATOM 1661 O O . LYS B 1 91 ? 1.249 31.113 40.478 1.00 23.83 91 LYS B O 1
ATOM 1667 N N . GLU B 1 92 ? 0.968 30.295 42.555 1.00 25.88 92 GLU B N 1
ATOM 1668 C CA . GLU B 1 92 ? -0.049 29.324 42.158 1.00 30.47 92 GLU B CA 1
ATOM 1669 C C . GLU B 1 92 ? -1.454 29.899 42.312 1.00 32.27 92 GLU B C 1
ATOM 1670 O O . GLU B 1 92 ? -1.672 30.831 43.086 1.00 30.65 92 GLU B O 1
ATOM 1676 N N . ARG B 1 93 ? -2.405 29.333 41.574 1.00 35.18 93 ARG B N 1
ATOM 1677 C CA . ARG B 1 93 ? -3.766 29.859 41.529 1.00 38.25 93 ARG B CA 1
ATOM 1678 C C . ARG B 1 93 ? -4.568 29.557 42.794 1.00 38.02 93 ARG B C 1
ATOM 1679 O O . ARG B 1 93 ? -5.400 30.362 43.214 1.00 37.41 93 ARG B O 1
ATOM 1687 N N . ALA B 1 94 ? -4.322 28.396 43.393 1.00 36.99 94 ALA B N 1
ATOM 1688 C CA . ALA B 1 94 ? -5.056 27.981 44.584 1.00 36.93 94 ALA B CA 1
ATOM 1689 C C . ALA B 1 94 ? -5.241 29.147 45.554 1.00 35.60 94 ALA B C 1
ATOM 1690 O O . ALA B 1 94 ? -4.305 29.900 45.822 1.00 35.58 94 ALA B O 1
ATOM 1692 N N . LYS B 1 95 ? -6.454 29.286 46.078 1.00 35.44 95 LYS B N 1
ATOM 1693 C CA . LYS B 1 95 ? -6.795 30.409 46.945 1.00 34.68 95 LYS B CA 1
ATOM 1694 C C . LYS B 1 95 ? -6.463 30.144 48.414 1.00 34.22 95 LYS B C 1
ATOM 1695 O O . LYS B 1 95 ? -6.514 29.004 48.881 1.00 32.25 95 LYS B O 1
ATOM 1701 N N . LEU B 1 96 ? -6.126 31.214 49.129 1.00 31.27 96 LEU B N 1
ATOM 1702 C CA . LEU B 1 96 ? -5.762 31.149 50.540 1.00 26.31 96 LEU B CA 1
ATOM 1703 C C . LEU B 1 96 ? -6.876 31.761 51.379 1.00 25.31 96 LEU B C 1
ATOM 1704 O O . LEU B 1 96 ? -7.341 32.864 51.092 1.00 26.78 96 LEU B O 1
ATOM 1709 N N . ASN B 1 97 ? -7.294 31.051 52.421 1.00 22.26 97 ASN B N 1
ATOM 1710 C CA . ASN B 1 97 ? -8.451 31.468 53.205 1.00 24.35 97 ASN B CA 1
ATOM 1711 C C . ASN B 1 97 ? -8.211 32.719 54.045 1.00 21.82 97 ASN B C 1
ATOM 1712 O O . ASN B 1 97 ? -9.154 33.292 54.592 1.00 26.16 97 ASN B O 1
ATOM 1717 N N . TRP B 1 98 ? -6.958 33.149 54.149 1.00 19.59 98 TRP B N 1
ATOM 1718 C CA . TRP B 1 98 ? -6.639 34.317 54.965 1.00 18.99 98 TRP B CA 1
ATOM 1719 C C . TRP B 1 98 ? -6.341 35.544 54.117 1.00 17.73 98 TRP B C 1
ATOM 1720 O O . TRP B 1 98 ? -6.146 36.639 54.644 1.00 19.75 98 TRP B O 1
ATOM 1731 N N . LEU B 1 99 ? -6.313 35.356 52.802 1.00 18.53 99 LEU B N 1
ATOM 1732 C CA . LEU B 1 99 ? -5.975 36.436 51.884 1.00 18.29 99 LEU B CA 1
ATOM 1733 C C . LEU B 1 99 ? -7.178 36.864 51.058 1.00 19.90 99 LEU B C 1
ATOM 1734 O O . LEU B 1 99 ? -7.910 36.028 50.528 1.00 19.79 99 LEU B O 1
ATOM 1739 N N . SER B 1 100 ? -7.373 38.174 50.946 1.00 21.14 100 SER B N 1
ATOM 1740 C CA . SER B 1 100 ? -8.428 38.719 50.104 1.00 22.28 100 SER B CA 1
ATOM 1741 C C . SER B 1 100 ? -7.995 40.041 49.477 1.00 23.32 100 SER B C 1
ATOM 1742 O O . SER B 1 100 ? -7.032 40.665 49.921 1.00 24.31 100 SER B O 1
ATOM 1745 N N . VAL B 1 101 ? -8.712 40.461 48.441 1.00 23.88 101 VAL B N 1
ATOM 1746 C CA . VAL B 1 101 ? -8.415 41.717 47.766 1.00 23.34 101 VAL B CA 1
ATOM 1747 C C . VAL B 1 101 ? -8.862 42.902 48.613 1.00 25.09 101 VAL B C 1
ATOM 1748 O O . VAL B 1 101 ? -9.928 42.869 49.226 1.00 27.32 101 VAL B O 1
ATOM 1752 N N . ASP B 1 102 ? -8.040 43.946 48.652 1.00 27.70 102 ASP B N 1
ATOM 1753 C CA . ASP B 1 102 ? -8.420 45.187 49.315 1.00 28.24 102 ASP B CA 1
ATOM 1754 C C . ASP B 1 102 ? -9.172 46.072 48.328 1.00 31.46 102 ASP B C 1
ATOM 1755 O O . ASP B 1 102 ? -8.572 46.884 47.623 1.00 32.83 102 ASP B O 1
ATOM 1760 N N . PHE B 1 103 ? -10.490 45.904 48.281 1.00 31.02 103 PHE B N 1
ATOM 1761 C CA . PHE B 1 103 ? -11.323 46.618 47.322 1.00 29.33 103 PHE B CA 1
ATOM 1762 C C . PHE B 1 103 ? -11.423 48.103 47.646 1.00 29.98 103 PHE B C 1
ATOM 1763 O O . PHE B 1 103 ? -11.804 48.909 46.797 1.00 30.89 103 PHE B O 1
ATOM 1771 N N . ASN B 1 104 ? -11.073 48.461 48.877 1.00 27.49 104 ASN B N 1
ATOM 1772 C CA . ASN B 1 104 ? -11.115 49.853 49.301 1.00 28.34 104 ASN B CA 1
ATOM 1773 C C . ASN B 1 104 ? -9.993 50.649 48.642 1.00 30.00 104 ASN B C 1
ATOM 1774 O O . ASN B 1 104 ? -10.116 51.855 48.432 1.00 31.39 104 ASN B O 1
ATOM 1779 N N . ASN B 1 105 ? -8.902 49.966 48.314 1.00 29.82 105 ASN B N 1
ATOM 1780 C CA . ASN B 1 105 ? -7.734 50.625 47.743 1.00 29.29 105 ASN B CA 1
ATOM 1781 C C . ASN B 1 105 ? -7.466 50.175 46.311 1.00 30.14 105 ASN B C 1
ATOM 1782 O O . ASN B 1 105 ? -6.624 50.746 45.622 1.00 31.81 105 ASN B O 1
ATOM 1787 N N . TRP B 1 106 ? -8.183 49.151 45.862 1.00 31.87 106 TRP B N 1
ATOM 1788 C CA . TRP B 1 106 ? -7.956 48.598 44.534 1.00 35.19 106 TRP B CA 1
ATOM 1789 C C . TRP B 1 106 ? -8.203 49.637 43.444 1.00 39.04 106 TRP B C 1
ATOM 1790 O O . TRP B 1 106 ? -9.095 50.475 43.566 1.00 39.08 106 TRP B O 1
ATOM 1801 N N . LYS B 1 107 ? -7.403 49.574 42.383 1.00 43.43 107 LYS B N 1
ATOM 1802 C CA . LYS B 1 107 ? -7.534 50.490 41.253 1.00 47.43 107 LYS B CA 1
ATOM 1803 C C . LYS B 1 107 ? -7.060 49.825 39.963 1.00 49.99 107 LYS B C 1
ATOM 1804 O O . LYS B 1 107 ? -6.172 48.971 39.983 1.00 50.11 107 LYS B O 1
ATOM 1810 N N . ASP B 1 108 ? -7.659 50.221 38.844 1.00 52.22 108 ASP B N 1
ATOM 1811 C CA . ASP B 1 108 ? -7.254 49.720 37.535 1.00 53.43 108 ASP B CA 1
ATOM 1812 C C . ASP B 1 108 ? -6.320 50.717 36.863 1.00 53.03 108 ASP B C 1
ATOM 1813 O O . ASP B 1 108 ? -6.663 51.310 35.841 1.00 55.63 108 ASP B O 1
ATOM 1818 N N . TRP B 1 109 ? -5.139 50.895 37.446 1.00 50.97 109 TRP B N 1
ATOM 1819 C CA . TRP B 1 109 ? -4.181 51.879 36.962 1.00 48.84 109 TRP B CA 1
ATOM 1820 C C . TRP B 1 109 ? -3.825 51.650 35.494 1.00 51.08 109 TRP B C 1
ATOM 1821 O O . TRP B 1 109 ? -3.338 52.557 34.818 1.00 51.07 109 TRP B O 1
ATOM 1832 N N . GLU B 1 110 ? -4.076 50.438 35.005 1.00 52.22 110 GLU B N 1
ATOM 1833 C CA . GLU B 1 110 ? -3.811 50.103 33.610 1.00 55.22 110 GLU B CA 1
ATOM 1834 C C . GLU B 1 110 ? -5.106 50.033 32.806 1.00 56.81 110 GLU B C 1
ATOM 1835 O O . GLU B 1 110 ? -5.025 50.234 31.575 1.00 57.33 110 GLU B O 1
#

InterPro domains:
  IPR007052 CS domain [PF04969] (6-79)
  IPR007052 CS domain [PS51203] (1-90)
  IPR008978 HSP20-like chaperone [G3DSA:2.60.40.790] (1-125)
  IPR008978 HSP20-like chaperone [SSF49764] (2-110)
  IPR045250 Co-chaperone protein p23-like [PTHR22932] (2-159)

Sequence (220 aa):
MQPASAKWYDRRDYVFIEFCVEDSKDVNVNFEKSKLTFSCLGGSDNFKHLNEIDLFHCIDPNDSKHKRTDRSILCCLRKGESGQSWPRLTKERAKLNWLSVDFNNWKDWEMQPASAKWYDRRDYVFIEFCVEDSKDVNVNFEKSKLTFSCLGGSDNFKHLNEIDLFHCIDPNDSKHKRTDRSILCCLRKGESGQSWPRLTKERAKLNWLSVDFNNWKDWE

Secondary structure (DSSP, 8-state):
-BPPPEEEEE-SSEEEEEE--TTEEEEEEEEETTEEEEEEEETTTTEEEEEEEEBSS-EEEEEEEEEE-SS-EEEEEEESSTT---SSSBSS----TTEEE-TTT-----/-BPPPEEEEE-SSEEEEEE--TTEEEEEEEE-SSEEEEEEEETTTTEEEEEEEEBSS-EEEEEEEEEE-SS-EEEEEEESSTT---SSSBSSS---TTEEE-TTT-----